Protein AF-A0A662U657-F1 (af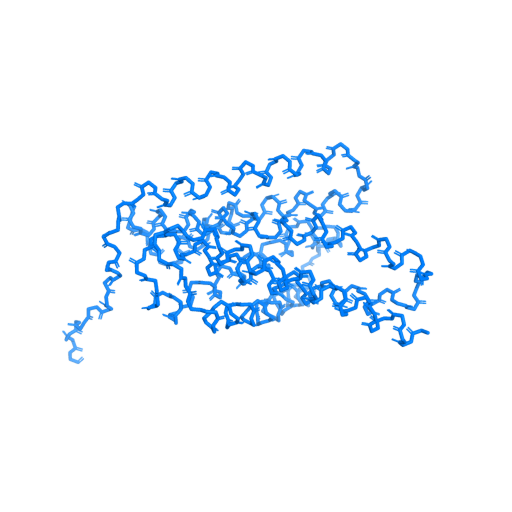db_monomer)

Radius of gyration: 18.2 Å; Cα contacts (8 Å, |Δi|>4): 295; chains: 1; bounding box: 59×40×48 Å

Foldseek 3Di:
DVVLLVVLLVVLVVLLVVVLVVLQVVPDPDRDDSVLLVVLLQLLVVLLVQLVVQLVVCVVVPPVDDPLCSLQPSSLLSSLLSLLCSLPPPVQLVVDQALVSSLSSSLSSLSSNLSVVLSVVLVVCVVPDDSVVSVVSSVCSSVQVSLLSSLLNLLLSLQLCCCVPVVVDDNVVSSNVSSVSRSNLSSLVSVCVVVVDPVSSVVSVVSSVVSNVVSNVSRVVDDSPPPPPPPDPPDDD

Nearest PDB structures (foldseek):
  7tut-assembly1_6  TM=5.711E-01  e=3.377E-01  Canis lupus
  6w6l-assembly1_4  TM=5.947E-01  e=1.290E+00  Homo sapiens
  5cwf-assembly3_C  TM=2.463E-01  e=7.700E+00  synthetic construct

Secondary structure (DSSP, 8-state):
-HHHHHHHHHHHHHHHHHHHHHHHHH--SS---HHHHHHHHHHHHHHHHHHHHHHHHHHHTT----HHHIIIIIHHHHHHHHHHHHHTSHHHHHH-SSHHHHHHHHHHHHHHHHHHHHHHHHHHHTTTS-HHHHHHHHHHIIIIIHHHHHHHHHHHHHHHHHHHHTS---HHHHHHHHHHHHHHHHHHHHHHHHHT-HHHHHHHHHHHHHHHHHHHHHHHHS-S-------------

Sequence (237 aa):
MIVHVLSLIVITFVYAMLVLLVIRFSDVEKMEAFKTLLLAFVFGFAAAIVAASIESLIAFLGVAVTSIFMVIIVAPIAEEYAKLYMSTSRYFIEEMDEPEDALIYAACVALGFAFIENVLYIVTFSLELSYVQLVDLTIQRMFLCIPIHIAATSIGITVYIYLREIYDYNHIEALVLAVASAAPLHAAYNLMAITGSLTMASIIVILSIVAITFAWLMLRSMKPTYKLPLPHHKNLY

Mean predicted aligned error: 5.0 Å

Structure (mmCIF, N/CA/C/O backbone):
data_AF-A0A662U657-F1
#
_entry.id   AF-A0A662U657-F1
#
loop_
_atom_site.group_PDB
_atom_site.id
_atom_site.type_symbol
_atom_site.label_atom_id
_atom_site.label_alt_id
_atom_site.label_comp_id
_atom_site.label_asym_id
_atom_site.label_entity_id
_atom_site.label_seq_id
_atom_site.pdbx_PDB_ins_code
_atom_site.Cartn_x
_atom_site.Cartn_y
_atom_site.Cartn_z
_atom_site.occupancy
_atom_site.B_iso_or_equiv
_atom_site.auth_seq_id
_atom_site.auth_comp_id
_atom_site.auth_asym_id
_atom_site.auth_atom_id
_atom_site.pdbx_PDB_model_num
ATOM 1 N N . MET A 1 1 ? 7.015 -17.610 -24.307 1.00 79.12 1 MET A N 1
ATOM 2 C CA . MET A 1 1 ? 6.629 -16.240 -23.897 1.00 79.12 1 MET A CA 1
ATOM 3 C C . MET A 1 1 ? 5.325 -16.227 -23.102 1.00 79.12 1 MET A C 1
ATOM 5 O O . MET A 1 1 ? 5.397 -15.987 -21.909 1.00 79.12 1 MET A O 1
ATOM 9 N N . ILE A 1 2 ? 4.170 -16.585 -23.684 1.00 87.12 2 ILE A N 1
ATOM 10 C CA . ILE A 1 2 ? 2.868 -16.594 -22.971 1.00 87.12 2 ILE A CA 1
ATOM 11 C C . ILE A 1 2 ? 2.891 -17.467 -21.704 1.00 87.12 2 ILE A C 1
ATOM 13 O O . ILE A 1 2 ? 2.469 -17.023 -20.644 1.00 87.12 2 ILE A O 1
ATOM 17 N N . VAL A 1 3 ? 3.452 -18.679 -21.789 1.00 89.94 3 VAL A N 1
ATOM 18 C CA . VAL A 1 3 ? 3.574 -19.595 -20.636 1.00 89.94 3 VAL A CA 1
ATOM 19 C C . VAL A 1 3 ? 4.401 -18.982 -19.497 1.00 89.94 3 VAL A C 1
ATOM 21 O O . VAL A 1 3 ? 4.050 -19.133 -18.332 1.00 89.94 3 VAL A O 1
ATOM 24 N N . HIS A 1 4 ? 5.464 -18.245 -19.829 1.00 89.69 4 HIS A N 1
ATOM 25 C CA . HIS A 1 4 ? 6.320 -17.580 -18.846 1.00 89.69 4 HIS A CA 1
ATOM 26 C C . HIS A 1 4 ? 5.583 -16.443 -18.135 1.00 89.69 4 HIS A C 1
ATOM 28 O O . HIS A 1 4 ? 5.552 -16.414 -16.909 1.00 89.69 4 HIS A O 1
ATOM 34 N N . VAL A 1 5 ? 4.920 -15.565 -18.890 1.00 95.44 5 VAL A N 1
ATOM 35 C CA . VAL A 1 5 ? 4.100 -14.479 -18.328 1.00 95.44 5 VAL A CA 1
ATOM 36 C C . VAL A 1 5 ? 3.009 -15.041 -17.418 1.00 95.44 5 VAL A C 1
ATOM 38 O O . VAL A 1 5 ? 2.867 -14.600 -16.281 1.00 95.44 5 VAL A O 1
ATOM 41 N N . LEU A 1 6 ? 2.295 -16.076 -17.872 1.00 96.56 6 LEU A N 1
ATOM 42 C CA . LEU A 1 6 ? 1.256 -16.720 -17.073 1.00 96.56 6 LEU A CA 1
ATOM 43 C C . LEU A 1 6 ? 1.816 -17.294 -15.766 1.00 96.56 6 LEU A C 1
ATOM 45 O O . LEU A 1 6 ? 1.208 -17.112 -14.717 1.00 96.56 6 LEU A O 1
ATOM 49 N N . SER A 1 7 ? 2.988 -17.936 -15.802 1.00 96.94 7 SER A N 1
ATOM 50 C CA . SER A 1 7 ? 3.616 -18.476 -14.590 1.00 96.94 7 SER A CA 1
ATOM 51 C C . SER A 1 7 ? 3.966 -17.389 -13.563 1.00 96.94 7 SER A C 1
ATOM 53 O O . SER A 1 7 ? 3.764 -17.598 -12.368 1.00 96.94 7 SER A O 1
ATOM 55 N N . LEU A 1 8 ? 4.399 -16.207 -14.021 1.00 98.12 8 LEU A N 1
ATOM 56 C CA . LEU A 1 8 ? 4.717 -15.061 -13.162 1.00 98.12 8 LEU A CA 1
ATOM 57 C C . LEU A 1 8 ? 3.461 -14.407 -12.563 1.00 98.12 8 LEU A C 1
ATOM 59 O O . LEU A 1 8 ? 3.451 -13.998 -11.402 1.00 98.12 8 LEU A O 1
ATOM 63 N N . ILE A 1 9 ? 2.364 -14.366 -13.319 1.00 98.00 9 ILE A N 1
ATOM 64 C CA . ILE A 1 9 ? 1.068 -13.907 -12.800 1.00 98.00 9 ILE A CA 1
ATOM 65 C C . ILE A 1 9 ? 0.545 -14.886 -11.742 1.00 98.00 9 ILE A C 1
ATOM 67 O O . ILE A 1 9 ? 0.114 -14.464 -10.670 1.00 98.00 9 ILE A 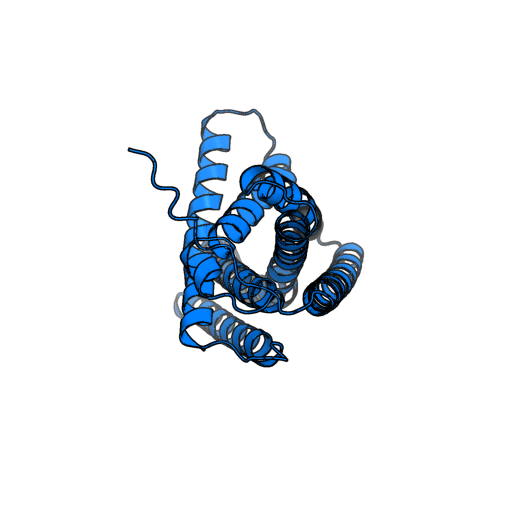O 1
ATOM 71 N N . VAL A 1 10 ? 0.628 -16.195 -12.006 1.00 98.25 10 VAL A N 1
ATOM 72 C CA . VAL A 1 10 ? 0.174 -17.233 -11.068 1.00 98.25 10 VAL A CA 1
ATOM 73 C C . VAL A 1 10 ? 0.973 -17.194 -9.767 1.00 98.25 10 VAL A C 1
ATOM 75 O O . VAL A 1 10 ? 0.369 -17.215 -8.698 1.00 98.25 10 VAL A O 1
ATOM 78 N N . ILE A 1 11 ? 2.307 -17.088 -9.819 1.00 98.00 11 ILE A N 1
ATOM 79 C CA . ILE A 1 11 ? 3.116 -17.010 -8.590 1.00 98.00 11 ILE A CA 1
ATOM 80 C C . ILE A 1 11 ? 2.839 -15.719 -7.805 1.00 98.00 11 ILE A C 1
ATOM 82 O O . ILE A 1 11 ? 2.750 -15.768 -6.579 1.00 98.00 11 ILE A O 1
ATOM 86 N N . THR A 1 12 ? 2.604 -14.595 -8.493 1.00 98.00 12 THR A N 1
ATOM 87 C CA . THR A 1 12 ? 2.195 -13.338 -7.846 1.00 98.00 12 THR A CA 1
ATOM 88 C C . THR A 1 12 ? 0.836 -13.495 -7.161 1.00 98.00 12 THR A C 1
ATOM 90 O O . THR A 1 12 ? 0.659 -13.038 -6.035 1.00 98.00 12 THR A O 1
ATOM 93 N N . PHE A 1 13 ? -0.119 -14.180 -7.798 1.00 98.44 13 PHE A N 1
ATOM 94 C CA . PHE A 1 13 ? -1.441 -14.430 -7.220 1.00 98.44 13 PHE A CA 1
ATOM 95 C C . PHE A 1 13 ? -1.359 -15.330 -5.986 1.00 98.44 13 PHE A C 1
ATOM 97 O O . PHE A 1 13 ? -1.949 -15.015 -4.957 1.00 98.44 13 PHE A O 1
ATOM 104 N N . VAL A 1 14 ? -0.584 -16.416 -6.060 1.00 98.56 14 VAL A N 1
ATOM 105 C CA . VAL A 1 14 ? -0.345 -17.303 -4.912 1.00 98.56 14 VAL A CA 1
ATOM 106 C C . VAL A 1 14 ? 0.270 -16.519 -3.756 1.00 98.56 14 VAL A C 1
ATOM 108 O O . VAL A 1 14 ? -0.219 -16.616 -2.635 1.00 98.56 14 VAL A O 1
ATOM 111 N N . TYR A 1 15 ? 1.289 -15.700 -4.025 1.00 98.44 15 TYR A N 1
ATOM 112 C CA . TYR A 1 15 ? 1.886 -14.836 -3.011 1.00 98.44 15 TYR A CA 1
ATOM 113 C C . TYR A 1 15 ? 0.870 -13.865 -2.407 1.00 98.44 15 TYR A C 1
ATOM 115 O O . TYR A 1 15 ? 0.769 -13.780 -1.187 1.00 98.44 15 TYR A O 1
ATOM 123 N N . ALA A 1 16 ? 0.065 -13.192 -3.232 1.00 98.50 16 ALA A N 1
ATOM 124 C CA . ALA A 1 16 ? -0.957 -12.280 -2.739 1.00 98.50 16 ALA A CA 1
ATOM 125 C C . ALA A 1 16 ? -1.978 -12.999 -1.844 1.00 98.50 16 ALA A C 1
ATOM 127 O O . ALA A 1 16 ? -2.315 -12.501 -0.777 1.00 98.50 16 ALA A O 1
ATOM 128 N N . MET A 1 17 ? -2.418 -14.206 -2.206 1.00 98.50 17 MET A N 1
ATOM 129 C CA . MET A 1 17 ? -3.322 -14.990 -1.357 1.00 98.50 17 MET A CA 1
ATOM 130 C C . MET A 1 17 ? -2.666 -15.426 -0.044 1.00 98.50 17 MET A C 1
ATOM 132 O O . MET A 1 17 ? -3.325 -15.414 0.992 1.00 98.50 17 MET A O 1
ATOM 136 N N . LEU A 1 18 ? -1.370 -15.754 -0.049 1.00 98.44 18 LEU A N 1
ATOM 137 C CA . LEU A 1 18 ? -0.629 -16.028 1.185 1.00 98.44 18 LEU A CA 1
ATOM 138 C C . LEU A 1 18 ? -0.563 -14.789 2.086 1.00 98.44 18 LEU A C 1
ATOM 140 O O . LEU A 1 18 ? -0.827 -14.903 3.279 1.00 98.44 18 LEU A O 1
ATOM 144 N N . VAL A 1 19 ? -0.276 -13.609 1.529 1.00 98.38 19 VAL A N 1
ATOM 145 C CA . VAL A 1 19 ? -0.265 -12.349 2.291 1.00 98.38 19 VAL A CA 1
ATOM 146 C C . VAL A 1 19 ? -1.660 -12.010 2.819 1.00 98.38 19 VAL A C 1
ATOM 148 O O . VAL A 1 19 ? -1.784 -11.626 3.976 1.00 98.38 19 VAL A O 1
ATOM 151 N N . LEU A 1 20 ? -2.719 -12.220 2.032 1.00 98.50 20 LEU A N 1
ATOM 152 C CA . LEU A 1 20 ? -4.103 -12.024 2.479 1.00 98.50 20 LEU A CA 1
ATOM 153 C C . LEU A 1 20 ? -4.436 -12.926 3.672 1.00 98.50 20 LEU A C 1
ATOM 155 O O . LEU A 1 20 ? -5.057 -12.475 4.630 1.00 98.50 20 LEU A O 1
ATOM 159 N N . LEU A 1 21 ? -3.998 -14.188 3.643 1.00 97.75 21 LEU A N 1
ATOM 160 C CA . LEU A 1 21 ? -4.154 -15.092 4.781 1.00 97.75 21 LEU A CA 1
ATOM 161 C C . LEU A 1 21 ? -3.356 -14.613 5.997 1.00 97.75 21 LEU A C 1
ATOM 163 O O . LEU A 1 21 ? -3.889 -14.647 7.099 1.00 97.75 21 LEU A O 1
ATOM 167 N N . VAL A 1 22 ? -2.122 -14.136 5.813 1.00 96.75 22 VAL A N 1
ATOM 168 C CA . VAL A 1 22 ? -1.328 -13.549 6.906 1.00 96.75 22 VAL A CA 1
ATOM 169 C C . VAL A 1 22 ? -2.050 -12.352 7.522 1.00 96.75 22 VAL A C 1
ATOM 171 O O . VAL A 1 22 ? -2.180 -12.315 8.741 1.00 96.75 22 VAL A O 1
ATOM 174 N N . ILE A 1 23 ? -2.576 -11.429 6.710 1.00 96.62 23 ILE A N 1
ATOM 175 C CA . ILE A 1 23 ? -3.387 -10.295 7.184 1.00 96.62 23 ILE A CA 1
ATOM 176 C C . ILE A 1 23 ? -4.576 -10.817 7.996 1.00 96.62 23 ILE A C 1
ATOM 178 O O . ILE A 1 23 ? -4.752 -10.426 9.143 1.00 96.62 23 ILE A O 1
ATOM 182 N N . ARG A 1 24 ? -5.327 -11.784 7.455 1.00 95.62 24 ARG A N 1
ATOM 183 C CA . ARG A 1 24 ? -6.483 -12.383 8.136 1.00 95.62 24 ARG A CA 1
ATOM 184 C C . ARG A 1 24 ? -6.142 -13.011 9.489 1.00 95.62 24 ARG A C 1
ATOM 186 O O . ARG A 1 24 ? -6.956 -12.968 10.396 1.00 95.62 24 ARG A O 1
ATOM 193 N N . PHE A 1 25 ? -4.992 -13.671 9.608 1.00 94.38 25 PHE A N 1
ATOM 194 C CA . PHE A 1 25 ? -4.549 -14.286 10.865 1.00 94.38 25 PHE A CA 1
ATOM 195 C C . PHE A 1 25 ? -3.836 -13.302 11.803 1.00 94.38 25 PHE A C 1
ATOM 197 O O . PHE A 1 25 ? -3.487 -13.691 12.915 1.00 94.38 25 PHE A O 1
ATOM 204 N N . SER A 1 26 ? -3.588 -12.068 11.354 1.00 89.62 26 SER A N 1
ATOM 205 C CA . SER A 1 26 ? -3.023 -10.999 12.185 1.00 89.62 26 SER A CA 1
ATOM 206 C C . SER A 1 26 ? -4.091 -10.265 12.990 1.00 89.62 26 SER A C 1
ATOM 208 O O . SER A 1 26 ? -3.746 -9.655 13.992 1.00 89.62 26 SER A O 1
ATOM 210 N N . ASP A 1 27 ? -5.347 -10.361 12.561 1.00 87.25 27 ASP A N 1
ATOM 211 C CA . ASP A 1 27 ? -6.535 -9.907 13.277 1.00 87.25 27 ASP A CA 1
ATOM 212 C C . ASP A 1 27 ? -6.704 -10.718 14.575 1.00 87.25 27 ASP A C 1
ATOM 214 O O . ASP A 1 27 ? -6.916 -11.940 14.548 1.00 87.25 27 ASP A O 1
ATOM 218 N N . VAL A 1 28 ? -6.488 -10.050 15.713 1.00 83.25 28 VAL A N 1
ATOM 219 C CA . VAL A 1 28 ? -6.365 -10.710 17.021 1.00 83.25 28 VAL A CA 1
ATOM 220 C C . VAL A 1 28 ? -7.693 -10.841 17.751 1.00 83.25 28 VAL A C 1
ATOM 222 O O . VAL A 1 28 ? -7.897 -11.839 18.448 1.00 83.25 28 VAL A O 1
ATOM 225 N N . GLU A 1 29 ? -8.562 -9.843 17.651 1.00 82.12 29 GLU A N 1
ATOM 226 C CA . GLU A 1 29 ? -9.776 -9.784 18.460 1.00 82.12 29 GLU A CA 1
ATOM 227 C C . GLU A 1 29 ? -10.914 -10.551 17.769 1.00 82.12 29 GLU A C 1
ATOM 229 O O . GLU A 1 29 ? -11.477 -11.479 18.371 1.00 82.12 29 GLU A O 1
ATOM 234 N N . LYS A 1 30 ? -11.210 -10.252 16.491 1.00 85.50 30 LYS A N 1
ATOM 235 C CA . LYS A 1 30 ? -12.250 -10.952 15.727 1.00 85.50 30 LYS A CA 1
ATOM 236 C C . LYS A 1 30 ? -11.918 -11.079 14.240 1.00 85.50 30 LYS A C 1
ATOM 238 O O . LYS A 1 30 ? -12.429 -10.348 13.408 1.00 85.50 30 LYS A O 1
ATOM 243 N N . MET A 1 31 ? -11.280 -12.206 13.914 1.00 90.06 31 MET A N 1
ATOM 244 C CA . MET A 1 31 ? -10.996 -12.623 12.538 1.00 90.06 31 MET A CA 1
ATOM 245 C C . MET A 1 31 ? -12.117 -12.341 11.529 1.00 90.06 31 MET A C 1
ATOM 247 O O . MET A 1 31 ? -13.131 -13.053 11.474 1.00 90.06 31 MET A O 1
ATOM 251 N N . GLU A 1 32 ? -11.825 -11.428 10.614 1.00 92.50 32 GLU A N 1
ATOM 252 C CA . GLU A 1 32 ? -12.752 -11.048 9.568 1.00 92.50 32 GLU A CA 1
ATOM 253 C C . GLU A 1 32 ? -13.086 -12.164 8.562 1.00 92.50 32 GLU A C 1
ATOM 255 O O . GLU A 1 32 ? -12.339 -13.136 8.306 1.00 92.50 32 GLU A O 1
ATOM 260 N N . ALA A 1 33 ? -14.281 -12.048 7.976 1.00 94.06 33 ALA A N 1
ATOM 261 C CA . ALA A 1 33 ? -14.780 -13.035 7.033 1.00 94.06 33 ALA A CA 1
ATOM 262 C C . ALA A 1 33 ? -13.926 -13.027 5.756 1.00 94.06 33 ALA A C 1
ATOM 264 O O . ALA A 1 33 ? -13.727 -11.999 5.112 1.00 94.06 33 ALA A O 1
ATOM 265 N N . PHE A 1 34 ? -13.478 -14.207 5.309 1.00 95.44 34 PHE A N 1
ATOM 266 C CA . PHE A 1 34 ? -12.603 -14.318 4.131 1.00 95.44 34 PHE A CA 1
ATOM 267 C C . PHE A 1 34 ? -13.192 -13.655 2.871 1.00 95.44 34 PHE A C 1
ATOM 269 O O . PHE A 1 34 ? -12.460 -13.104 2.053 1.00 95.44 34 PHE A O 1
ATOM 276 N N . LYS A 1 35 ? -14.524 -13.679 2.720 1.00 96.25 35 LYS A N 1
ATOM 277 C CA . LYS A 1 35 ? -15.217 -13.021 1.603 1.00 96.25 35 LYS A CA 1
ATOM 278 C C . LYS A 1 35 ? -15.082 -11.496 1.649 1.00 96.25 35 LYS A C 1
ATOM 280 O O . LYS A 1 35 ? -14.892 -10.901 0.593 1.00 96.25 35 LYS A O 1
ATOM 285 N N . THR A 1 36 ? -15.144 -10.889 2.832 1.00 96.19 36 THR A N 1
ATOM 286 C CA . THR A 1 36 ? -14.980 -9.440 3.028 1.00 96.1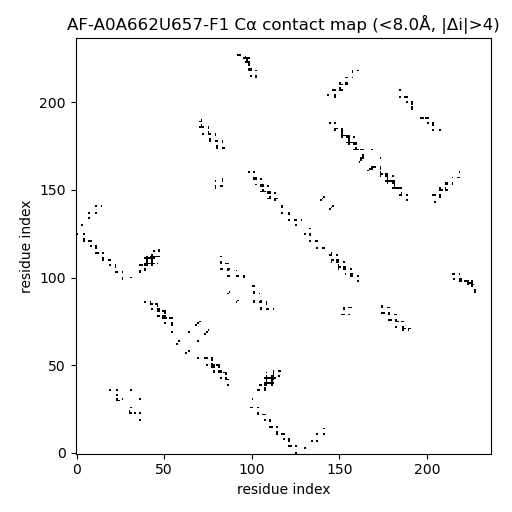9 36 THR A CA 1
ATOM 287 C C . THR A 1 36 ? -13.557 -9.014 2.680 1.00 96.19 36 THR A C 1
ATOM 289 O O . THR A 1 36 ? -13.364 -8.060 1.931 1.00 96.19 36 THR A O 1
ATOM 292 N N . LEU A 1 37 ? -12.557 -9.800 3.094 1.00 97.81 37 LEU A N 1
ATOM 293 C CA . LEU A 1 37 ? -11.155 -9.555 2.735 1.00 97.81 37 LEU A CA 1
ATOM 294 C C . LEU A 1 37 ? -10.893 -9.709 1.235 1.00 97.81 37 LEU A C 1
ATOM 296 O O . LEU A 1 37 ? -10.168 -8.911 0.641 1.00 97.81 37 LEU A O 1
ATOM 300 N N . LEU A 1 38 ? -11.510 -10.707 0.594 1.00 98.25 38 LEU A N 1
ATOM 301 C CA . LEU A 1 38 ? -11.430 -10.867 -0.857 1.00 98.25 38 LEU A CA 1
ATOM 302 C C . LEU A 1 38 ? -12.101 -9.695 -1.588 1.00 98.25 38 LEU A C 1
ATOM 304 O O . LEU A 1 38 ? -11.598 -9.244 -2.613 1.00 98.25 38 LEU A O 1
ATOM 308 N N . LEU A 1 39 ? -13.212 -9.178 -1.060 1.00 98.31 39 LEU A N 1
ATOM 309 C CA . LEU A 1 39 ? -13.862 -7.993 -1.610 1.00 98.31 39 LEU A CA 1
ATOM 310 C C . LEU A 1 39 ? -12.967 -6.754 -1.471 1.00 98.31 39 LEU A C 1
ATOM 312 O O . LEU A 1 39 ? -12.793 -6.038 -2.453 1.00 98.31 39 LEU A O 1
ATOM 316 N N . ALA A 1 40 ? -12.333 -6.545 -0.313 1.00 98.56 40 ALA A N 1
ATOM 317 C CA . ALA A 1 40 ? -11.339 -5.487 -0.113 1.00 98.56 40 ALA A CA 1
ATOM 318 C C . ALA A 1 40 ? -10.168 -5.612 -1.101 1.00 98.56 40 ALA A C 1
ATOM 320 O O . ALA A 1 40 ? -9.801 -4.644 -1.762 1.00 98.56 40 ALA A O 1
ATOM 321 N N . PHE A 1 41 ? -9.650 -6.825 -1.302 1.00 98.81 41 PHE A N 1
ATOM 322 C CA . PHE A 1 41 ? -8.642 -7.100 -2.325 1.00 98.81 41 PHE A CA 1
ATOM 323 C C . PHE A 1 41 ? -9.110 -6.703 -3.737 1.00 98.81 41 PHE A C 1
ATOM 325 O O . PHE A 1 41 ? -8.385 -6.028 -4.464 1.00 98.81 41 PHE A O 1
ATOM 332 N N . VAL A 1 42 ? -10.345 -7.029 -4.123 1.00 98.62 42 VAL A N 1
ATOM 333 C CA . VAL A 1 42 ? -10.901 -6.623 -5.428 1.00 98.62 42 VAL A CA 1
ATOM 334 C C . VAL A 1 42 ? -11.107 -5.104 -5.522 1.00 98.62 42 VAL A C 1
ATOM 336 O O . VAL A 1 42 ? -10.877 -4.522 -6.582 1.00 98.62 42 VAL A O 1
ATOM 339 N N . PHE A 1 43 ? -11.467 -4.430 -4.428 1.00 98.69 43 PHE A N 1
ATOM 340 C CA . PHE A 1 43 ? -11.527 -2.963 -4.372 1.00 98.69 43 PHE A CA 1
ATOM 341 C C . PHE A 1 43 ? -10.158 -2.315 -4.625 1.00 98.69 43 PHE A C 1
ATOM 343 O O . PHE A 1 43 ? -10.097 -1.222 -5.186 1.00 98.69 43 PHE A O 1
ATOM 350 N N . GLY A 1 44 ? -9.058 -3.012 -4.327 1.00 98.75 44 GLY A N 1
ATOM 351 C CA . GLY A 1 44 ? -7.714 -2.613 -4.747 1.00 98.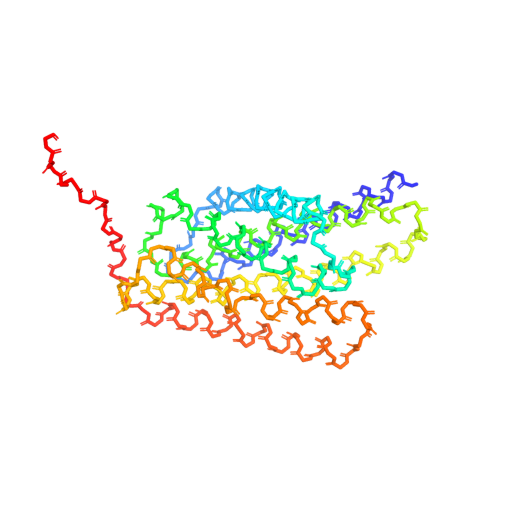75 44 GLY A CA 1
ATOM 352 C C . GLY A 1 44 ? -7.565 -2.453 -6.265 1.00 98.75 44 GLY A C 1
ATOM 353 O O . GLY A 1 44 ? -6.856 -1.564 -6.728 1.00 98.75 44 GLY A O 1
ATOM 354 N N . PHE A 1 45 ? -8.287 -3.245 -7.064 1.00 98.62 45 PHE A N 1
ATOM 355 C CA . PHE A 1 45 ? -8.237 -3.132 -8.526 1.00 98.62 45 PHE A CA 1
ATOM 356 C C . PHE A 1 45 ? -9.000 -1.890 -8.989 1.00 98.62 45 PHE A C 1
ATOM 358 O O . PHE A 1 45 ? -8.560 -1.185 -9.895 1.00 98.62 45 PHE A O 1
ATOM 365 N N . ALA A 1 46 ? -10.124 -1.589 -8.334 1.00 98.38 46 ALA A N 1
ATOM 366 C CA . ALA A 1 46 ? -10.849 -0.346 -8.561 1.00 98.38 46 ALA A CA 1
ATOM 367 C C . ALA A 1 46 ? -9.996 0.872 -8.165 1.00 98.38 46 ALA A C 1
ATOM 369 O O . ALA A 1 46 ? -9.973 1.856 -8.903 1.00 98.38 46 ALA A O 1
ATOM 370 N N . ALA A 1 47 ? -9.241 0.793 -7.062 1.00 98.75 47 ALA A N 1
ATOM 371 C CA . ALA A 1 47 ? -8.286 1.830 -6.676 1.00 98.75 47 ALA A CA 1
ATOM 372 C C . ALA A 1 47 ? -7.211 2.052 -7.756 1.00 98.75 47 ALA A C 1
ATOM 374 O O . ALA A 1 47 ? -6.931 3.199 -8.092 1.00 98.75 47 ALA A O 1
ATOM 375 N N . ALA A 1 48 ? -6.677 0.988 -8.368 1.00 98.56 48 ALA A N 1
ATOM 376 C CA . ALA A 1 48 ? -5.723 1.106 -9.477 1.00 98.56 48 ALA A CA 1
ATOM 377 C C . ALA A 1 48 ? -6.309 1.851 -10.687 1.00 98.56 48 ALA A C 1
ATOM 379 O O . ALA A 1 48 ? -5.654 2.718 -11.261 1.00 98.56 48 ALA A O 1
ATOM 380 N N . ILE A 1 49 ? -7.570 1.582 -11.039 1.00 98.38 49 ILE A N 1
ATOM 381 C CA . ILE A 1 49 ? -8.261 2.296 -12.125 1.00 98.38 49 ILE A CA 1
ATOM 382 C C . ILE A 1 49 ? -8.438 3.782 -11.783 1.00 98.38 49 ILE A C 1
ATOM 384 O O . ILE A 1 49 ? -8.222 4.644 -12.639 1.00 98.38 49 ILE A O 1
ATOM 388 N N . VAL A 1 50 ? -8.828 4.096 -10.544 1.00 98.38 50 VAL A N 1
ATOM 389 C CA . VAL A 1 50 ? -8.997 5.483 -10.084 1.00 98.38 50 VAL A CA 1
ATOM 390 C C . VAL A 1 50 ? -7.664 6.232 -10.117 1.00 98.38 50 VAL A C 1
ATOM 392 O O . VAL A 1 50 ? -7.612 7.325 -10.679 1.00 98.38 50 VAL A O 1
ATOM 395 N N . ALA A 1 51 ? -6.592 5.640 -9.587 1.00 98.31 51 ALA A N 1
ATOM 396 C CA . ALA A 1 51 ? -5.258 6.238 -9.594 1.00 98.31 51 ALA A CA 1
ATOM 397 C C . ALA A 1 51 ? -4.772 6.522 -11.023 1.00 98.31 51 ALA A C 1
ATOM 399 O O . ALA A 1 51 ? -4.504 7.675 -11.363 1.00 98.31 51 ALA A O 1
ATOM 400 N N . ALA A 1 52 ? -4.835 5.518 -11.905 1.00 96.69 52 ALA A N 1
ATOM 401 C CA . ALA A 1 52 ? -4.455 5.666 -13.308 1.00 96.69 52 ALA A CA 1
ATOM 402 C C . ALA A 1 52 ? -5.274 6.750 -14.035 1.00 96.69 52 ALA A C 1
ATOM 404 O O . ALA A 1 52 ? -4.755 7.455 -14.905 1.00 96.69 52 ALA A O 1
ATOM 405 N N . SER A 1 53 ? -6.552 6.916 -13.677 1.00 97.12 53 SER A N 1
ATOM 406 C CA . SER A 1 53 ? -7.413 7.968 -14.235 1.00 97.12 53 SER A CA 1
ATOM 407 C C . SER A 1 53 ? -6.980 9.364 -13.778 1.00 97.12 53 SER A C 1
ATOM 409 O O . SER A 1 53 ? -6.949 10.289 -14.590 1.00 97.12 53 SER A O 1
ATOM 411 N N . ILE A 1 54 ? -6.619 9.519 -12.499 1.00 95.81 54 ILE A N 1
ATOM 412 C CA . ILE A 1 54 ? -6.097 10.776 -11.941 1.00 95.81 54 ILE A CA 1
ATOM 413 C C . ILE A 1 54 ? -4.772 11.139 -12.619 1.00 95.81 54 ILE A C 1
ATOM 415 O O . ILE A 1 54 ? -4.612 12.262 -13.097 1.00 95.81 54 ILE A O 1
ATOM 419 N N . GLU A 1 55 ? -3.847 10.186 -12.716 1.00 94.56 55 GLU A N 1
ATOM 420 C CA . GLU A 1 55 ? -2.545 10.386 -13.356 1.00 94.56 55 GLU A CA 1
ATOM 421 C C . GLU A 1 55 ? -2.688 10.763 -14.835 1.00 94.56 55 GLU A C 1
ATOM 423 O O . GLU A 1 55 ? -2.074 11.729 -15.295 1.00 94.56 55 GLU A O 1
ATOM 428 N N . SER A 1 56 ? -3.558 10.058 -15.566 1.00 92.81 56 SER A N 1
ATOM 429 C CA . SER A 1 56 ? -3.839 10.335 -16.980 1.00 92.81 56 SER A CA 1
ATOM 430 C C . SER A 1 56 ? -4.451 11.719 -17.185 1.00 92.81 56 SER A C 1
ATOM 432 O O . SER A 1 56 ? -4.088 12.417 -18.131 1.00 92.81 56 SER A O 1
ATOM 434 N N . LEU A 1 57 ? -5.357 12.146 -16.299 1.00 93.50 57 LEU A N 1
ATOM 435 C CA . LEU A 1 57 ? -5.954 13.479 -16.355 1.00 93.50 57 LEU A CA 1
ATOM 436 C C . LEU A 1 57 ? -4.905 14.571 -16.115 1.00 93.50 57 LEU A C 1
ATOM 438 O O . LEU A 1 57 ? -4.861 15.546 -16.861 1.00 93.50 57 LEU A O 1
ATOM 442 N N . ILE A 1 58 ? -4.041 14.407 -15.110 1.00 91.12 58 ILE A N 1
ATOM 443 C CA . ILE A 1 58 ? -2.971 15.372 -14.813 1.00 91.12 58 ILE A CA 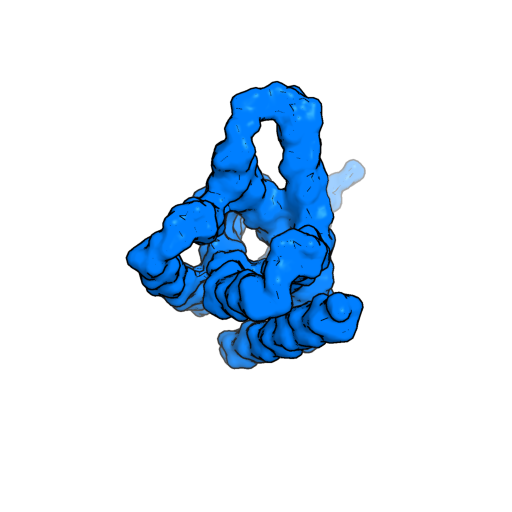1
ATOM 444 C C . ILE A 1 58 ? -1.999 15.480 -15.992 1.00 91.12 58 ILE A C 1
ATOM 446 O O . ILE A 1 58 ? -1.649 16.592 -16.394 1.00 91.12 58 ILE A O 1
ATOM 450 N N . ALA A 1 59 ? -1.618 14.345 -16.585 1.00 88.06 59 ALA A N 1
ATOM 451 C CA . ALA A 1 59 ? -0.782 14.315 -17.780 1.00 88.06 59 ALA A CA 1
ATOM 452 C C . ALA A 1 59 ? -1.467 14.996 -18.981 1.00 88.06 59 ALA A C 1
ATOM 454 O O . ALA A 1 59 ? -0.840 15.783 -19.691 1.00 88.06 59 ALA A O 1
ATOM 455 N N . PHE A 1 60 ? -2.764 14.743 -19.189 1.00 88.06 60 PHE A N 1
ATOM 456 C CA . PHE A 1 60 ? -3.548 15.334 -20.277 1.00 88.06 60 PHE A CA 1
ATOM 457 C C . PHE A 1 60 ? -3.696 16.855 -20.155 1.00 88.06 60 PHE A C 1
ATOM 459 O O . PHE A 1 60 ? -3.620 17.561 -21.159 1.00 88.06 60 PHE A O 1
ATOM 466 N N . LEU A 1 61 ? -3.868 17.376 -18.936 1.00 87.69 61 LEU A N 1
ATOM 467 C CA . LEU A 1 61 ? -3.998 18.814 -18.678 1.00 87.69 61 LEU A CA 1
ATOM 468 C C . LEU A 1 61 ? -2.712 19.606 -18.968 1.00 87.69 61 LEU A C 1
ATOM 470 O O . LEU A 1 61 ? -2.694 20.825 -18.795 1.00 87.69 61 LEU A O 1
ATOM 474 N N . GLY A 1 62 ? -1.644 18.944 -19.425 1.00 69.69 62 GLY A N 1
ATOM 475 C CA . GLY A 1 62 ? -0.428 19.606 -19.882 1.00 69.69 62 GLY A CA 1
ATOM 476 C C . GLY A 1 62 ? 0.299 20.335 -18.760 1.00 69.69 62 GLY A C 1
ATOM 477 O O . GLY A 1 62 ? 1.079 21.250 -19.029 1.00 69.69 62 GLY A O 1
ATOM 478 N N . VAL A 1 63 ? 0.056 19.942 -17.502 1.00 68.50 63 VAL A N 1
ATOM 479 C CA . VAL A 1 63 ? 0.919 20.343 -16.395 1.00 68.50 63 VAL A CA 1
ATOM 480 C C . VAL A 1 63 ? 2.317 19.891 -16.813 1.00 68.50 63 VAL A C 1
ATOM 482 O O . VAL A 1 63 ? 2.528 18.705 -17.054 1.00 68.50 63 VAL A O 1
ATOM 485 N N . ALA A 1 64 ? 3.243 20.833 -17.009 1.00 59.47 64 ALA A N 1
ATOM 486 C CA . ALA A 1 64 ? 4.603 20.565 -17.476 1.00 59.47 64 ALA A CA 1
ATOM 487 C C . ALA A 1 64 ? 5.424 19.899 -16.360 1.00 59.47 64 ALA A C 1
ATOM 489 O O . ALA A 1 64 ? 6.404 20.444 -15.856 1.00 59.47 64 ALA A O 1
ATOM 490 N N . VAL A 1 65 ? 4.968 18.733 -15.920 1.00 65.81 65 VAL A N 1
ATOM 491 C CA . VAL A 1 65 ? 5.612 17.903 -14.922 1.00 65.81 65 VAL A CA 1
ATOM 492 C C . VAL A 1 65 ? 6.548 16.948 -15.627 1.00 65.81 65 VAL A C 1
ATOM 494 O O . VAL A 1 65 ? 6.208 16.290 -16.608 1.00 65.81 65 VAL A O 1
ATOM 497 N N . THR A 1 66 ? 7.778 16.910 -15.135 1.00 80.31 66 THR A N 1
ATOM 498 C CA . THR A 1 66 ? 8.767 15.936 -15.576 1.00 80.31 66 THR A CA 1
ATOM 499 C C . THR A 1 66 ? 8.250 14.524 -15.292 1.00 80.31 66 THR A C 1
ATOM 501 O O . THR A 1 66 ? 7.502 14.309 -14.334 1.00 80.31 66 THR A O 1
ATOM 504 N N . SER A 1 67 ? 8.690 13.538 -16.079 1.00 83.19 67 SER A N 1
ATOM 505 C CA . SER A 1 67 ? 8.364 12.124 -15.832 1.00 83.19 67 SER A CA 1
ATOM 506 C C . SER A 1 67 ? 8.705 11.701 -14.399 1.00 83.19 67 SER A C 1
ATOM 508 O O . SER A 1 67 ? 7.969 10.938 -13.783 1.00 83.19 67 SER A O 1
ATOM 510 N N . ILE A 1 68 ? 9.770 12.267 -13.825 1.00 89.38 68 ILE A N 1
ATOM 511 C CA . ILE A 1 68 ? 10.174 11.985 -12.449 1.00 89.38 68 ILE A CA 1
ATOM 512 C C . ILE A 1 68 ? 9.250 12.620 -11.400 1.00 89.38 68 ILE A C 1
ATOM 514 O O . ILE A 1 68 ? 9.012 12.007 -10.365 1.00 89.38 68 ILE A O 1
ATOM 518 N N . PHE A 1 69 ? 8.681 13.804 -11.654 1.00 91.06 69 PHE A N 1
ATOM 519 C CA . PHE A 1 69 ? 7.693 14.393 -10.745 1.00 91.06 69 PHE A CA 1
ATOM 520 C C . PHE A 1 69 ? 6.394 13.582 -10.742 1.00 91.06 69 PHE A C 1
ATOM 522 O O . PHE A 1 69 ? 5.816 13.364 -9.679 1.00 91.06 69 PHE A O 1
ATOM 529 N N . MET A 1 70 ? 5.967 13.092 -11.911 1.00 92.31 70 MET A N 1
ATOM 530 C CA . MET A 1 70 ? 4.812 12.196 -12.000 1.00 92.31 70 MET A CA 1
ATOM 531 C C . MET A 1 70 ? 5.021 10.947 -11.141 1.00 92.31 70 MET A C 1
ATOM 533 O O . MET A 1 70 ? 4.190 10.652 -10.292 1.00 92.31 70 MET A O 1
ATOM 537 N N . VAL A 1 71 ? 6.169 10.282 -11.286 1.00 94.06 71 VAL A N 1
ATOM 538 C CA . VAL A 1 71 ? 6.466 9.031 -10.571 1.00 94.06 71 VAL A CA 1
ATOM 539 C C . VAL A 1 71 ? 6.703 9.234 -9.069 1.00 94.06 71 VAL A C 1
ATOM 541 O O . VAL A 1 71 ? 6.334 8.377 -8.275 1.00 94.06 71 VAL A O 1
ATOM 544 N N . ILE A 1 72 ? 7.329 10.335 -8.641 1.00 95.88 72 ILE A N 1
ATOM 545 C CA . ILE A 1 72 ? 7.700 10.528 -7.225 1.00 95.88 72 ILE A CA 1
ATOM 546 C C . ILE A 1 72 ? 6.606 11.237 -6.422 1.00 95.88 72 ILE A C 1
ATOM 548 O O . ILE A 1 72 ? 6.505 11.018 -5.220 1.00 95.88 72 ILE A O 1
ATOM 552 N N . ILE A 1 73 ? 5.804 12.099 -7.049 1.00 95.31 73 ILE A N 1
ATOM 553 C CA . ILE A 1 73 ? 4.837 12.941 -6.334 1.00 95.31 73 ILE A CA 1
ATOM 554 C C . ILE A 1 73 ? 3.409 12.585 -6.723 1.00 95.31 73 ILE A C 1
ATOM 556 O O . ILE A 1 73 ? 2.603 12.262 -5.855 1.00 95.31 73 ILE A O 1
ATOM 560 N N . VAL A 1 74 ? 3.084 12.644 -8.015 1.00 96.06 74 VAL A N 1
ATOM 561 C CA . VAL A 1 74 ? 1.691 12.516 -8.466 1.00 96.06 74 VAL A CA 1
ATOM 562 C C . VAL A 1 74 ? 1.164 11.102 -8.255 1.00 96.06 74 VAL A C 1
ATOM 564 O O . VAL A 1 74 ? 0.117 10.955 -7.631 1.00 96.06 74 VAL A O 1
ATOM 567 N N . ALA A 1 75 ? 1.898 10.091 -8.721 1.00 96.88 75 ALA A N 1
ATOM 568 C CA . ALA A 1 75 ? 1.509 8.691 -8.611 1.00 96.88 75 ALA A CA 1
ATOM 569 C C . ALA A 1 75 ? 1.327 8.273 -7.137 1.00 96.88 75 ALA A C 1
ATOM 571 O O . ALA A 1 75 ? 0.202 7.943 -6.770 1.00 96.88 75 ALA A O 1
ATOM 572 N N . PRO A 1 76 ? 2.298 8.459 -6.214 1.00 98.44 76 PRO A N 1
ATOM 573 C CA . PRO A 1 76 ? 2.093 8.115 -4.806 1.00 98.44 76 PRO A CA 1
ATOM 574 C C . PRO A 1 76 ? 0.875 8.786 -4.162 1.00 98.44 76 PRO A C 1
ATOM 576 O O . PRO A 1 76 ? 0.139 8.142 -3.422 1.00 98.44 76 PRO A O 1
ATOM 579 N N . ILE A 1 77 ? 0.619 10.065 -4.454 1.00 98.62 77 ILE A N 1
ATOM 580 C CA . ILE A 1 77 ? -0.557 10.766 -3.918 1.00 98.62 77 ILE A CA 1
ATOM 581 C C . ILE A 1 77 ? -1.851 10.183 -4.498 1.00 98.62 77 ILE A C 1
ATOM 583 O O . ILE A 1 77 ? -2.785 9.916 -3.743 1.00 98.62 77 ILE A O 1
ATOM 587 N N . ALA A 1 78 ? -1.918 9.990 -5.817 1.00 98.50 78 ALA A N 1
ATOM 588 C CA . ALA A 1 78 ? -3.098 9.468 -6.500 1.00 98.50 78 ALA A CA 1
ATOM 589 C C . ALA A 1 78 ? -3.426 8.035 -6.057 1.00 98.50 78 ALA A C 1
ATOM 591 O O . ALA A 1 78 ? -4.585 7.714 -5.787 1.00 98.50 78 ALA A O 1
ATOM 592 N N . GLU A 1 79 ? -2.405 7.194 -5.932 1.00 98.75 79 GLU A N 1
ATOM 593 C CA . GLU A 1 79 ? -2.526 5.795 -5.540 1.00 98.75 79 GLU A CA 1
ATOM 594 C C . GLU A 1 79 ? -2.922 5.634 -4.072 1.00 98.75 79 GLU A C 1
ATOM 596 O O . GLU A 1 79 ? -3.858 4.891 -3.767 1.00 98.75 79 GLU A O 1
ATOM 601 N N . GLU A 1 80 ? -2.270 6.350 -3.147 1.00 98.81 80 GLU A N 1
ATOM 602 C CA . GLU A 1 80 ? -2.657 6.301 -1.732 1.00 98.81 80 GLU A CA 1
ATOM 603 C C . GLU A 1 80 ? -4.048 6.902 -1.511 1.00 98.81 80 GLU A C 1
ATOM 605 O O . GLU A 1 80 ? -4.837 6.339 -0.750 1.00 98.81 80 GLU A O 1
ATOM 610 N N . TYR A 1 81 ? -4.399 7.980 -2.222 1.00 98.75 81 TYR A N 1
ATOM 611 C CA . TYR A 1 81 ? -5.762 8.513 -2.220 1.00 98.75 81 TYR A CA 1
ATOM 612 C C . TYR A 1 81 ? -6.774 7.459 -2.656 1.00 98.75 81 TYR A C 1
ATOM 614 O O . TYR A 1 81 ? -7.743 7.215 -1.9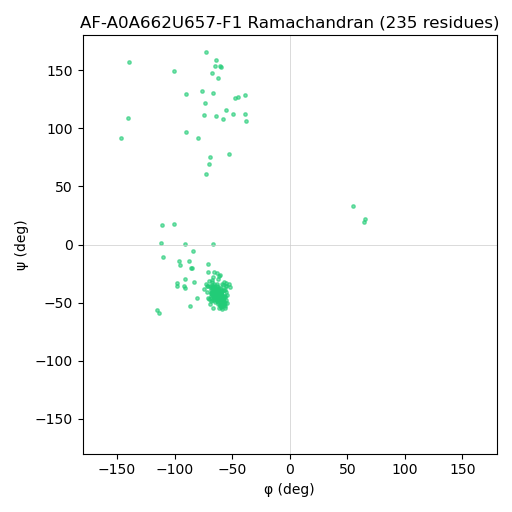39 1.00 98.75 81 TYR A O 1
ATOM 622 N N . ALA A 1 82 ? -6.550 6.810 -3.798 1.00 98.81 82 ALA A N 1
ATOM 623 C CA . ALA A 1 82 ? -7.481 5.828 -4.329 1.00 98.81 82 ALA A CA 1
ATOM 624 C C . ALA A 1 82 ? -7.651 4.631 -3.381 1.00 98.81 82 ALA A C 1
ATOM 626 O O . ALA A 1 82 ? -8.776 4.186 -3.149 1.00 98.81 82 ALA A O 1
ATOM 627 N N . LYS A 1 83 ? -6.559 4.138 -2.787 1.00 98.88 83 LYS A N 1
ATOM 628 C CA . LYS A 1 83 ? -6.601 3.031 -1.821 1.00 98.88 83 LYS A CA 1
ATOM 629 C C . LYS A 1 83 ? -7.347 3.408 -0.545 1.00 98.88 83 LYS A C 1
ATOM 631 O O . LYS A 1 83 ? -8.252 2.679 -0.147 1.00 98.88 83 LYS A O 1
ATOM 636 N N . LEU A 1 84 ? -7.024 4.553 0.056 1.00 98.62 84 LEU A N 1
ATOM 637 C CA . LEU A 1 84 ? -7.685 5.025 1.276 1.00 98.62 84 LEU A CA 1
ATOM 638 C C . LEU A 1 84 ? -9.160 5.354 1.035 1.00 98.62 84 LEU A C 1
ATOM 640 O O . LEU A 1 84 ? -10.011 5.051 1.868 1.00 98.62 84 LEU A O 1
ATOM 644 N N . TYR A 1 85 ? -9.490 5.925 -0.122 1.00 98.31 85 TYR A N 1
ATOM 645 C CA . TYR A 1 85 ? -10.872 6.167 -0.523 1.00 98.31 85 TYR A CA 1
ATOM 646 C C . TYR A 1 85 ? -11.665 4.857 -0.642 1.00 98.31 85 TYR A C 1
ATOM 648 O O . TYR A 1 85 ? -12.778 4.757 -0.130 1.00 98.31 85 TYR A O 1
ATOM 656 N N . MET A 1 86 ? -11.082 3.824 -1.259 1.00 98.31 86 MET A N 1
ATOM 657 C CA . MET A 1 86 ? -11.727 2.514 -1.377 1.00 98.31 86 MET A CA 1
ATOM 658 C C . MET A 1 86 ? -11.859 1.802 -0.025 1.00 98.31 86 MET A C 1
ATOM 660 O O . MET A 1 86 ? -12.921 1.245 0.260 1.00 98.31 86 MET A O 1
ATOM 664 N N . SER A 1 87 ? -10.830 1.849 0.829 1.00 97.56 87 SER A N 1
ATOM 665 C CA . SER A 1 87 ? -10.849 1.207 2.153 1.00 97.56 87 SER A CA 1
ATOM 666 C C . SER A 1 87 ? -11.768 1.908 3.154 1.00 97.56 87 SER A C 1
ATOM 668 O O . SER A 1 87 ? -12.238 1.281 4.095 1.00 97.56 87 SER A O 1
ATOM 670 N N . THR A 1 88 ? -12.056 3.193 2.943 1.00 95.44 88 THR A N 1
ATOM 671 C CA . THR A 1 88 ? -13.019 3.980 3.734 1.00 95.44 88 THR A CA 1
ATOM 672 C C . THR A 1 88 ? -14.366 4.133 3.031 1.00 95.44 88 THR A C 1
ATOM 674 O O . THR A 1 88 ? -15.168 5.002 3.380 1.00 95.44 88 THR A O 1
ATOM 677 N N . SER A 1 89 ? -14.647 3.286 2.036 1.00 94.31 89 SER A N 1
ATOM 678 C CA . SER A 1 89 ? -15.967 3.250 1.419 1.00 94.31 89 SER A CA 1
ATOM 679 C C . SER A 1 89 ? -17.032 2.884 2.452 1.00 94.31 89 SER A C 1
ATOM 681 O O . SER A 1 89 ? -16.772 2.193 3.440 1.00 94.31 89 SER A O 1
ATOM 683 N N . ARG A 1 90 ? -18.264 3.334 2.200 1.00 91.50 90 ARG A N 1
ATOM 684 C CA . ARG A 1 90 ? -19.401 3.100 3.097 1.00 91.50 90 ARG A CA 1
ATOM 685 C C . ARG A 1 90 ? -19.572 1.623 3.466 1.00 91.50 90 ARG A C 1
ATOM 687 O O . ARG A 1 90 ? -19.909 1.342 4.604 1.00 91.50 90 ARG A O 1
ATOM 694 N N . TYR A 1 91 ? -19.310 0.719 2.522 1.00 92.69 91 TYR A N 1
ATOM 695 C CA . TYR A 1 91 ? -19.387 -0.720 2.750 1.00 92.69 91 TYR A CA 1
ATOM 696 C C . TYR A 1 91 ? -18.439 -1.171 3.868 1.00 92.69 91 TYR A C 1
ATOM 698 O O . TYR A 1 91 ? -18.894 -1.745 4.844 1.00 92.69 91 TYR A O 1
ATOM 706 N N . PHE A 1 92 ? -17.138 -0.871 3.767 1.00 93.25 92 PHE A N 1
ATOM 707 C CA . PHE A 1 92 ? -16.176 -1.320 4.781 1.00 93.25 92 PHE A CA 1
ATOM 708 C C . PHE A 1 92 ? -16.375 -0.612 6.108 1.00 93.25 92 PHE A C 1
ATOM 710 O O . PHE A 1 92 ? -16.248 -1.246 7.139 1.00 93.25 92 PHE A O 1
ATOM 717 N N . ILE A 1 93 ? -16.739 0.670 6.080 1.00 89.25 93 ILE A N 1
ATOM 718 C CA . ILE A 1 93 ? -17.123 1.407 7.284 1.00 89.25 93 ILE A CA 1
ATOM 719 C C . ILE A 1 93 ? -18.253 0.663 8.015 1.00 89.25 93 ILE A C 1
ATOM 721 O O . ILE A 1 93 ? -18.125 0.387 9.196 1.00 89.25 93 ILE A O 1
ATOM 725 N N . GLU A 1 94 ? -19.328 0.274 7.329 1.00 88.38 94 GLU A N 1
ATOM 726 C CA . GLU A 1 94 ? -20.453 -0.438 7.959 1.00 88.38 94 GLU A CA 1
ATOM 727 C C . GLU A 1 94 ? -20.093 -1.847 8.478 1.00 88.38 94 GLU A C 1
ATOM 729 O O . GLU A 1 94 ? -20.758 -2.325 9.395 1.00 88.38 94 GLU A O 1
ATOM 734 N N . GLU A 1 95 ? -19.052 -2.484 7.933 1.00 88.88 95 GLU A N 1
ATOM 735 C CA . GLU A 1 95 ? -18.554 -3.798 8.373 1.00 88.88 95 GLU A CA 1
ATOM 736 C C . GLU A 1 95 ? -17.521 -3.721 9.514 1.00 88.88 95 GLU A C 1
ATOM 738 O O . GLU A 1 95 ? -17.230 -4.751 10.111 1.00 88.88 95 GLU A O 1
ATOM 743 N N . MET A 1 96 ? -16.951 -2.547 9.817 1.00 89.50 96 MET A N 1
ATOM 744 C CA . MET A 1 96 ? -15.996 -2.381 10.924 1.00 89.50 96 MET A CA 1
ATOM 745 C C . MET A 1 96 ? -16.728 -2.430 12.271 1.00 89.50 96 MET A C 1
ATOM 747 O O . MET A 1 96 ? -17.585 -1.581 12.543 1.00 89.50 96 MET A O 1
ATOM 751 N N . ASP A 1 97 ? -16.353 -3.363 13.142 1.00 86.75 97 ASP A N 1
ATOM 752 C CA . ASP A 1 97 ? -16.781 -3.401 14.543 1.00 86.75 97 ASP A CA 1
ATOM 753 C C . ASP A 1 97 ? -15.650 -3.078 15.533 1.00 86.75 97 ASP A C 1
ATOM 755 O O . ASP A 1 97 ? -15.923 -2.734 16.693 1.00 86.75 97 ASP A O 1
ATOM 759 N N . GLU A 1 98 ? -14.404 -3.027 15.057 1.00 87.75 98 GLU A N 1
ATOM 760 C CA . GLU A 1 98 ? -13.248 -2.563 15.817 1.00 87.75 98 GLU A CA 1
ATOM 761 C C . GLU A 1 98 ? -12.262 -1.700 15.007 1.00 87.75 98 GLU A C 1
ATOM 763 O O . GLU A 1 98 ? -12.204 -1.767 13.780 1.00 87.75 98 GLU A O 1
ATOM 768 N N . PRO A 1 99 ? -11.446 -0.852 15.669 1.00 88.75 99 PRO A N 1
ATOM 769 C CA . PRO A 1 99 ? -10.474 -0.005 14.970 1.00 88.75 99 PRO A CA 1
ATOM 770 C C . PRO A 1 99 ? -9.419 -0.787 14.169 1.00 88.75 99 PRO A C 1
ATOM 772 O O . PRO A 1 99 ? -8.860 -0.247 13.212 1.00 88.75 99 PRO A O 1
ATOM 775 N N . GLU A 1 100 ? -9.124 -2.032 14.559 1.00 90.12 100 GLU A N 1
ATOM 776 C CA . GLU A 1 100 ? -8.176 -2.906 13.859 1.00 90.12 100 GLU A CA 1
ATOM 777 C C . GLU A 1 100 ? -8.696 -3.324 12.472 1.00 90.12 100 GLU A C 1
ATOM 779 O O . GLU A 1 100 ? -7.906 -3.362 11.527 1.00 90.12 100 GLU A O 1
ATOM 784 N N . ASP A 1 101 ? -10.011 -3.482 12.288 1.00 93.50 101 ASP A N 1
ATOM 785 C CA . ASP A 1 101 ? -10.632 -3.807 10.994 1.00 93.50 101 ASP A CA 1
ATOM 786 C C . ASP A 1 101 ? -10.259 -2.814 9.895 1.00 93.50 101 ASP A C 1
ATOM 788 O O . ASP A 1 101 ? -10.052 -3.180 8.735 1.00 93.50 101 ASP A O 1
ATOM 792 N N . ALA A 1 102 ? -10.120 -1.535 10.254 1.00 94.38 102 ALA A N 1
ATOM 793 C CA . ALA A 1 102 ? -9.694 -0.508 9.317 1.00 94.38 102 ALA A CA 1
ATOM 794 C C . ALA A 1 102 ? -8.307 -0.814 8.736 1.00 94.38 102 ALA A C 1
ATOM 796 O O . ALA A 1 102 ? -8.095 -0.662 7.529 1.00 94.38 102 ALA A O 1
ATOM 797 N N . LEU A 1 103 ? -7.383 -1.299 9.569 1.00 95.88 103 LEU A N 1
ATOM 798 C CA . LEU A 1 103 ? -6.063 -1.747 9.134 1.00 95.88 103 LEU A CA 1
ATOM 799 C C . LEU A 1 103 ? -6.167 -2.971 8.226 1.00 95.88 103 LEU A C 1
ATOM 801 O O . LEU A 1 103 ? -5.523 -3.005 7.178 1.00 95.88 103 LEU A O 1
ATOM 805 N N . ILE A 1 104 ? -6.991 -3.947 8.610 1.00 96.81 104 ILE A N 1
ATOM 806 C CA . ILE A 1 104 ? -7.195 -5.198 7.876 1.00 96.81 104 ILE A CA 1
ATOM 807 C C . ILE A 1 104 ? -7.746 -4.923 6.469 1.00 96.81 104 ILE A C 1
ATOM 809 O O . ILE A 1 104 ? -7.153 -5.348 5.471 1.00 96.81 104 ILE A O 1
ATOM 813 N N . TYR A 1 105 ? -8.827 -4.148 6.353 1.00 97.88 105 TYR A N 1
ATOM 814 C CA . TYR A 1 105 ? -9.431 -3.817 5.062 1.00 97.88 105 TYR A CA 1
ATOM 815 C C . TYR A 1 105 ? -8.515 -2.952 4.196 1.00 97.88 105 TYR A C 1
ATOM 817 O O . TYR A 1 105 ? -8.362 -3.229 3.003 1.00 97.88 105 TYR A O 1
ATOM 825 N N . ALA A 1 106 ? -7.854 -1.943 4.770 1.00 98.38 106 ALA A N 1
ATOM 826 C CA . ALA A 1 106 ? -6.917 -1.101 4.030 1.00 98.38 106 ALA A CA 1
ATOM 827 C C . ALA A 1 106 ? -5.696 -1.885 3.524 1.00 98.38 106 ALA A C 1
ATOM 829 O O . ALA A 1 106 ? -5.283 -1.700 2.376 1.00 98.38 106 ALA A O 1
ATOM 830 N N . ALA A 1 107 ? -5.166 -2.811 4.328 1.00 98.50 107 ALA A N 1
ATOM 831 C CA . ALA A 1 107 ? -4.091 -3.707 3.918 1.00 98.50 107 ALA A CA 1
ATOM 832 C C . ALA A 1 107 ? -4.530 -4.624 2.764 1.00 98.50 107 ALA A C 1
ATOM 834 O O . ALA A 1 107 ? -3.780 -4.799 1.803 1.00 98.50 107 ALA A O 1
ATOM 835 N N . CYS A 1 108 ? -5.755 -5.161 2.799 1.00 98.75 108 CYS A N 1
ATOM 836 C CA . CYS A 1 108 ? -6.300 -5.953 1.695 1.00 98.75 108 CYS A CA 1
ATOM 837 C C . CYS A 1 108 ? -6.502 -5.127 0.414 1.00 98.75 108 CYS A C 1
ATOM 839 O O . CYS A 1 108 ? -6.137 -5.600 -0.664 1.00 98.75 108 CYS A O 1
ATOM 841 N N . VAL A 1 109 ? -7.012 -3.892 0.508 1.00 98.94 109 VAL A N 1
ATOM 842 C CA . VAL A 1 109 ? -7.117 -2.972 -0.643 1.00 98.94 109 VAL A CA 1
ATOM 843 C C . VAL A 1 109 ? -5.734 -2.683 -1.232 1.00 98.94 109 VAL A C 1
ATOM 845 O O . VAL A 1 109 ? -5.546 -2.791 -2.445 1.00 98.94 109 VAL A O 1
ATOM 848 N N . ALA A 1 110 ? -4.741 -2.377 -0.393 1.00 98.88 110 ALA A N 1
ATOM 849 C CA . ALA A 1 110 ? -3.373 -2.121 -0.837 1.00 98.88 110 ALA A CA 1
ATOM 850 C C . ALA A 1 110 ? -2.717 -3.346 -1.486 1.00 98.88 110 ALA A C 1
ATOM 852 O O . ALA A 1 110 ? -2.042 -3.220 -2.506 1.00 98.88 110 ALA A O 1
ATOM 853 N N . LEU A 1 111 ? -2.960 -4.536 -0.939 1.00 98.88 111 LEU A N 1
ATOM 854 C CA . LEU A 1 111 ? -2.507 -5.801 -1.506 1.00 98.88 111 LEU A CA 1
ATOM 855 C C . LEU A 1 111 ? -3.113 -6.058 -2.893 1.00 98.88 111 LEU A C 1
ATOM 857 O O . LEU A 1 111 ? -2.403 -6.478 -3.806 1.00 98.88 111 LEU A O 1
ATOM 861 N N . GLY A 1 112 ? -4.409 -5.792 -3.063 1.00 98.88 112 GLY A N 1
ATOM 862 C CA . GLY A 1 112 ? -5.093 -5.904 -4.350 1.00 98.88 112 GLY A CA 1
ATOM 863 C C . GLY A 1 112 ? -4.564 -4.934 -5.394 1.00 98.88 112 GLY A C 1
ATOM 864 O O . GLY A 1 112 ? -4.282 -5.332 -6.525 1.00 98.88 112 GLY A O 1
ATOM 865 N N . PHE A 1 113 ? -4.370 -3.679 -4.989 1.00 98.88 113 PHE A N 1
ATOM 866 C CA . PHE A 1 113 ? -3.753 -2.647 -5.812 1.00 98.88 113 PHE A CA 1
ATOM 867 C C . PHE A 1 113 ? -2.359 -3.088 -6.285 1.00 98.88 113 PHE A C 1
ATOM 869 O O . PHE A 1 113 ? -2.093 -3.157 -7.483 1.00 98.88 113 PHE A O 1
ATOM 876 N N . ALA A 1 114 ? -1.486 -3.468 -5.351 1.00 98.69 114 ALA A N 1
ATOM 877 C CA . ALA A 1 114 ? -0.108 -3.830 -5.665 1.00 98.69 114 ALA A CA 1
ATOM 878 C C . ALA A 1 114 ? -0.017 -5.134 -6.480 1.00 98.69 114 ALA A C 1
ATOM 880 O O . ALA A 1 114 ? 0.874 -5.291 -7.316 1.00 98.69 114 ALA A O 1
ATOM 881 N N . PHE A 1 115 ? -0.960 -6.067 -6.287 1.00 98.75 115 PHE A N 1
ATOM 882 C CA . PHE A 1 115 ? -1.085 -7.262 -7.120 1.00 98.75 115 PHE A CA 1
ATOM 883 C C . PHE A 1 115 ? -1.358 -6.898 -8.582 1.00 98.75 115 PHE A C 1
ATOM 885 O O . PHE A 1 115 ? -0.618 -7.347 -9.462 1.00 98.75 115 PHE A O 1
ATOM 892 N N . ILE A 1 116 ? -2.404 -6.103 -8.854 1.00 98.62 116 ILE A N 1
ATOM 893 C CA . ILE A 1 116 ? -2.761 -5.778 -10.239 1.00 98.62 116 ILE A CA 1
ATOM 894 C C . ILE A 1 116 ? -1.686 -4.909 -10.887 1.00 98.62 116 ILE A C 1
ATOM 896 O O . ILE A 1 116 ? -1.336 -5.137 -12.042 1.00 98.62 116 ILE A O 1
ATOM 900 N N . GLU A 1 117 ? -1.081 -3.998 -10.127 1.00 98.12 117 GLU A N 1
ATOM 901 C CA . GLU A 1 117 ? 0.051 -3.211 -10.594 1.00 98.12 117 GLU A CA 1
ATOM 902 C C . GLU A 1 117 ? 1.231 -4.124 -10.969 1.00 98.12 117 GLU A C 1
ATOM 904 O O . GLU A 1 117 ? 1.788 -4.013 -12.058 1.00 98.12 117 GLU A O 1
ATOM 909 N N . ASN A 1 118 ? 1.571 -5.116 -10.138 1.00 98.06 118 ASN A N 1
ATOM 910 C CA . ASN A 1 118 ? 2.621 -6.074 -10.482 1.00 98.06 118 ASN A CA 1
ATOM 911 C C . ASN A 1 118 ? 2.314 -6.862 -11.763 1.00 98.06 118 ASN A C 1
ATOM 913 O O . ASN A 1 118 ? 3.201 -7.053 -12.594 1.00 98.06 118 ASN A O 1
ATOM 917 N N . VAL A 1 119 ? 1.059 -7.274 -11.963 1.00 98.38 119 VAL A N 1
ATOM 918 C CA . VAL A 1 119 ? 0.625 -7.912 -13.214 1.00 98.38 119 VAL A CA 1
ATOM 919 C C . VAL A 1 119 ? 0.819 -6.972 -14.409 1.00 98.38 119 VAL A C 1
ATOM 921 O O . VAL A 1 119 ? 1.338 -7.407 -15.438 1.00 98.38 119 VAL A O 1
ATOM 924 N N . LEU A 1 120 ? 0.464 -5.690 -14.278 1.00 97.81 120 LEU A N 1
ATOM 925 C CA . LEU A 1 120 ? 0.662 -4.690 -15.331 1.00 97.81 120 LEU A CA 1
ATOM 926 C C . LEU A 1 120 ? 2.147 -4.501 -15.664 1.00 97.81 120 LEU A C 1
ATOM 928 O O . LEU A 1 120 ? 2.490 -4.475 -16.844 1.00 97.81 120 LEU A O 1
ATOM 932 N N . TYR A 1 121 ? 3.036 -4.462 -14.668 1.00 97.56 121 TYR A N 1
ATOM 933 C CA . TYR A 1 121 ? 4.486 -4.424 -14.892 1.00 97.56 121 TYR A CA 1
ATOM 934 C C . TYR A 1 121 ? 4.986 -5.673 -15.631 1.00 97.56 121 TYR A C 1
ATOM 936 O O . TYR A 1 121 ? 5.720 -5.551 -16.613 1.00 97.56 121 TYR A O 1
ATOM 944 N N . ILE A 1 122 ? 4.556 -6.871 -15.219 1.00 97.88 122 ILE A N 1
ATOM 945 C CA . ILE A 1 122 ? 4.935 -8.124 -15.892 1.00 97.88 122 ILE A CA 1
ATOM 946 C C . ILE A 1 122 ? 4.526 -8.081 -17.366 1.00 97.88 122 ILE A C 1
ATOM 948 O O . ILE A 1 122 ? 5.329 -8.408 -18.236 1.00 97.88 122 ILE A O 1
ATOM 952 N N . VAL A 1 123 ? 3.284 -7.686 -17.657 1.00 97.56 123 VAL A N 1
ATOM 953 C CA . VAL A 1 123 ? 2.765 -7.633 -19.030 1.00 97.56 123 VAL A CA 1
ATOM 954 C C . VAL A 1 123 ? 3.500 -6.573 -19.848 1.00 97.56 123 VAL A C 1
ATOM 956 O O . VAL A 1 123 ? 3.964 -6.886 -20.946 1.00 97.56 123 VAL A O 1
ATOM 959 N N . THR A 1 124 ? 3.660 -5.366 -19.301 1.00 96.38 124 THR A N 1
ATOM 960 C CA . THR A 1 124 ? 4.291 -4.220 -19.976 1.00 96.38 124 THR A CA 1
ATOM 961 C C . THR A 1 124 ? 5.720 -4.542 -20.399 1.00 96.38 124 THR A C 1
ATOM 963 O O . THR A 1 124 ? 6.077 -4.364 -21.559 1.00 96.38 124 THR A O 1
ATOM 966 N N . PHE A 1 125 ? 6.517 -5.113 -19.496 1.00 96.44 125 PHE A N 1
ATOM 967 C CA . PHE A 1 125 ? 7.931 -5.385 -19.751 1.00 96.44 125 PHE A CA 1
ATOM 968 C C . PHE A 1 125 ? 8.207 -6.775 -20.347 1.00 96.44 125 PHE A C 1
ATOM 970 O O . PHE A 1 125 ? 9.360 -7.111 -20.620 1.00 96.44 125 PHE A O 1
ATOM 977 N N . SER A 1 126 ? 7.176 -7.592 -20.595 1.00 96.25 126 SER A N 1
ATOM 978 C CA . SER A 1 126 ? 7.337 -8.974 -21.083 1.00 96.25 126 SER A CA 1
ATOM 979 C C . SER A 1 126 ? 7.981 -9.103 -22.466 1.00 96.25 126 SER A C 1
ATOM 981 O O . SER A 1 126 ? 8.535 -10.158 -22.779 1.00 96.25 126 SER A O 1
ATOM 983 N N . LEU A 1 127 ? 7.887 -8.058 -23.293 1.00 95.06 127 LEU A N 1
ATOM 984 C CA . LEU A 1 127 ? 8.485 -8.008 -24.632 1.00 95.06 127 LEU A CA 1
ATOM 985 C C . LEU A 1 127 ? 9.863 -7.332 -24.643 1.00 95.06 127 LEU A C 1
ATOM 987 O O . LEU A 1 127 ? 10.613 -7.503 -25.600 1.00 95.06 127 LEU A O 1
ATOM 991 N N . GLU A 1 128 ? 10.185 -6.571 -23.596 1.00 95.25 128 GLU A N 1
ATOM 992 C CA . GLU A 1 128 ? 11.405 -5.762 -23.501 1.00 95.25 128 GLU A CA 1
ATOM 993 C C . GLU A 1 128 ? 12.509 -6.470 -22.708 1.00 95.25 128 GLU A C 1
ATOM 995 O O . GLU A 1 128 ? 13.693 -6.322 -23.012 1.00 95.25 128 GLU A O 1
ATOM 1000 N N . LEU A 1 129 ? 12.131 -7.260 -21.701 1.00 96.12 129 LEU A N 1
ATOM 1001 C CA . LEU A 1 129 ? 13.055 -7.943 -20.801 1.00 96.12 129 LEU A CA 1
ATOM 1002 C C . LEU A 1 129 ? 13.240 -9.417 -21.171 1.00 96.12 129 LEU A C 1
ATOM 1004 O O . LEU A 1 129 ? 12.320 -10.105 -21.617 1.00 96.12 129 LEU A O 1
ATOM 1008 N N . SER A 1 130 ? 14.435 -9.949 -20.899 1.00 96.50 130 SER A N 1
ATOM 1009 C CA . SER A 1 130 ? 14.634 -11.401 -20.881 1.00 96.50 130 SER A CA 1
ATOM 1010 C C . SER A 1 130 ? 13.805 -12.051 -19.766 1.00 96.50 130 SER A C 1
ATOM 1012 O O . SER A 1 130 ? 13.455 -11.410 -18.775 1.00 96.50 130 SER A O 1
ATOM 1014 N N . TYR A 1 131 ? 13.535 -13.357 -19.875 1.00 95.56 131 TYR A N 1
ATOM 1015 C CA . TYR A 1 131 ? 12.764 -14.069 -18.849 1.00 95.56 131 TYR A CA 1
ATOM 1016 C C . TYR A 1 131 ? 13.385 -13.956 -17.448 1.00 95.56 131 TYR A C 1
ATOM 1018 O O . TYR A 1 131 ? 12.657 -13.771 -16.481 1.00 95.56 131 TYR A O 1
ATOM 1026 N N . VAL A 1 132 ? 14.717 -14.012 -17.339 1.00 96.94 132 VAL A N 1
ATOM 1027 C CA . VAL A 1 132 ? 15.420 -13.883 -16.051 1.00 96.94 132 VAL A CA 1
ATOM 1028 C C . VAL A 1 132 ? 15.223 -12.487 -15.456 1.00 96.94 132 VAL A C 1
ATOM 1030 O O . VAL A 1 132 ? 14.841 -12.372 -14.300 1.00 96.94 132 VAL A O 1
ATOM 1033 N N . GLN A 1 133 ? 15.368 -11.428 -16.258 1.00 97.12 133 GLN A N 1
ATOM 1034 C CA . GLN A 1 133 ? 15.113 -10.056 -15.799 1.00 97.12 133 GLN A CA 1
ATOM 1035 C C . GLN A 1 133 ? 13.648 -9.839 -15.396 1.00 97.12 133 GLN A C 1
ATOM 1037 O O . GLN A 1 133 ? 13.367 -9.122 -14.440 1.00 97.12 133 GLN A O 1
ATOM 1042 N N . LEU A 1 134 ? 12.707 -10.471 -16.103 1.00 97.50 134 LEU A N 1
ATOM 1043 C CA . LEU A 1 134 ? 11.286 -10.404 -15.770 1.00 97.50 134 LEU A CA 1
ATOM 1044 C C . LEU A 1 134 ? 10.975 -11.141 -14.456 1.00 97.50 134 LEU A C 1
ATOM 1046 O O . LEU A 1 134 ? 10.164 -10.662 -13.662 1.00 97.50 134 LEU A O 1
ATOM 1050 N N . VAL A 1 135 ? 11.637 -12.276 -14.203 1.00 97.94 135 VAL A N 1
ATOM 1051 C CA . VAL A 1 135 ? 11.596 -12.983 -12.911 1.00 97.94 135 VAL A CA 1
ATOM 1052 C C . VAL A 1 135 ? 12.143 -12.082 -11.802 1.00 97.94 135 VAL A C 1
ATOM 1054 O O . VAL A 1 135 ? 11.473 -11.923 -10.784 1.00 97.94 135 VAL A O 1
ATOM 1057 N N . ASP A 1 136 ? 13.296 -11.442 -12.011 1.00 96.38 136 ASP A N 1
ATOM 1058 C CA . ASP A 1 136 ? 13.907 -10.542 -11.025 1.00 96.38 136 ASP A CA 1
ATOM 1059 C C . ASP A 1 136 ? 12.994 -9.353 -10.698 1.00 96.38 136 ASP A C 1
ATOM 1061 O O . ASP A 1 136 ? 12.763 -9.062 -9.523 1.00 96.38 136 ASP A O 1
ATOM 1065 N N . LEU A 1 137 ? 12.414 -8.709 -11.719 1.00 96.62 137 LEU A N 1
ATOM 1066 C CA . LEU A 1 137 ? 11.420 -7.643 -11.554 1.00 96.62 137 LEU A CA 1
ATOM 1067 C C . LEU A 1 137 ? 10.221 -8.131 -10.731 1.00 96.62 137 LEU A C 1
ATOM 1069 O O . LEU A 1 137 ? 9.811 -7.473 -9.775 1.00 96.62 137 LEU A O 1
ATOM 1073 N N . THR A 1 138 ? 9.682 -9.301 -11.084 1.00 97.81 138 THR A N 1
ATOM 1074 C CA . THR A 1 138 ? 8.514 -9.893 -10.418 1.00 97.81 138 THR A CA 1
ATOM 1075 C C . THR A 1 138 ? 8.799 -10.161 -8.942 1.00 97.81 138 THR A C 1
ATOM 1077 O O . THR A 1 138 ? 8.012 -9.766 -8.086 1.00 97.81 138 THR A O 1
ATOM 1080 N N . ILE A 1 139 ? 9.937 -10.787 -8.625 1.00 97.19 139 ILE A N 1
ATOM 1081 C CA . ILE A 1 139 ? 10.325 -11.130 -7.250 1.00 97.19 139 ILE A CA 1
ATOM 1082 C C . ILE A 1 139 ? 10.578 -9.865 -6.427 1.00 97.19 139 ILE A C 1
ATOM 1084 O O . ILE A 1 139 ? 10.074 -9.755 -5.309 1.00 97.19 139 ILE A O 1
ATOM 1088 N N . GLN A 1 140 ? 11.314 -8.890 -6.964 1.00 95.50 140 GLN A N 1
ATOM 1089 C CA . GLN A 1 140 ? 11.573 -7.634 -6.254 1.00 95.50 140 GLN A CA 1
ATOM 1090 C C . GLN A 1 140 ? 10.272 -6.904 -5.930 1.00 95.50 140 GLN A C 1
ATOM 1092 O O . GLN A 1 140 ? 10.089 -6.432 -4.809 1.00 95.50 140 GLN A O 1
ATOM 1097 N N . ARG A 1 141 ? 9.327 -6.857 -6.871 1.00 96.81 141 ARG A N 1
ATOM 1098 C CA . ARG A 1 141 ? 8.018 -6.252 -6.625 1.00 96.81 141 ARG A CA 1
ATOM 1099 C C . ARG A 1 141 ? 7.190 -7.062 -5.624 1.00 96.81 141 ARG A C 1
ATOM 1101 O O . ARG A 1 141 ? 6.611 -6.480 -4.714 1.00 96.81 141 ARG A O 1
ATOM 1108 N N . MET A 1 142 ? 7.204 -8.391 -5.702 1.00 97.50 142 MET A N 1
ATOM 1109 C CA . MET A 1 142 ? 6.518 -9.237 -4.722 1.00 97.50 142 MET A CA 1
ATOM 1110 C C . MET A 1 142 ? 7.013 -8.996 -3.291 1.00 97.50 142 MET A C 1
ATOM 1112 O O . MET A 1 142 ? 6.197 -8.826 -2.397 1.00 97.50 142 MET A O 1
ATOM 1116 N N . PHE A 1 143 ? 8.327 -8.949 -3.065 1.00 96.19 143 PHE A N 1
ATOM 1117 C CA . PHE A 1 143 ? 8.889 -8.898 -1.709 1.00 96.19 143 PHE A CA 1
ATOM 1118 C C . PHE A 1 143 ? 9.236 -7.496 -1.197 1.00 96.19 143 PHE A C 1
ATOM 1120 O O . PHE A 1 143 ? 9.457 -7.342 0.002 1.00 96.19 143 PHE A O 1
ATOM 1127 N N . LEU A 1 144 ? 9.285 -6.481 -2.064 1.00 95.75 144 LEU A N 1
ATOM 1128 C CA . LEU A 1 144 ? 9.514 -5.090 -1.661 1.00 95.75 144 LEU A CA 1
ATOM 1129 C C . LEU A 1 144 ? 8.280 -4.229 -1.928 1.00 95.75 144 LEU A C 1
ATOM 1131 O O . LEU A 1 144 ? 7.722 -3.672 -0.990 1.00 95.75 144 LEU A O 1
ATOM 1135 N N . CYS A 1 145 ? 7.824 -4.155 -3.181 1.00 96.75 145 CYS A N 1
ATOM 1136 C CA . CYS A 1 145 ? 6.727 -3.267 -3.587 1.00 96.75 145 CYS A CA 1
ATOM 1137 C C . CYS A 1 145 ? 5.427 -3.569 -2.829 1.00 96.75 145 CYS A C 1
ATOM 1139 O O . CYS A 1 145 ? 4.884 -2.683 -2.171 1.00 96.75 145 CYS A O 1
ATOM 1141 N N . ILE A 1 146 ? 4.963 -4.826 -2.849 1.00 98.06 146 ILE A N 1
ATOM 1142 C CA . ILE A 1 146 ? 3.691 -5.210 -2.215 1.00 98.06 146 ILE A CA 1
ATOM 1143 C C . ILE A 1 146 ? 3.687 -4.888 -0.704 1.00 98.06 146 ILE A C 1
ATOM 1145 O O . ILE A 1 146 ? 2.773 -4.184 -0.265 1.00 98.06 146 ILE A O 1
ATOM 1149 N N . PRO A 1 147 ? 4.687 -5.306 0.104 1.00 97.81 147 PRO A N 1
ATOM 1150 C CA . PRO A 1 147 ? 4.749 -4.925 1.516 1.00 97.81 147 PRO A CA 1
ATOM 1151 C C . PRO A 1 147 ? 4.786 -3.414 1.762 1.00 97.81 147 PRO A C 1
ATOM 1153 O O . PRO A 1 147 ? 4.207 -2.952 2.743 1.00 97.81 147 PRO A O 1
ATOM 1156 N N . ILE A 1 148 ? 5.433 -2.636 0.890 1.00 98.06 148 ILE A N 1
ATOM 1157 C CA . ILE A 1 148 ? 5.517 -1.180 1.047 1.00 98.06 148 ILE A CA 1
ATOM 1158 C C . ILE A 1 148 ? 4.175 -0.506 0.760 1.00 98.06 148 ILE A C 1
ATOM 1160 O O . ILE A 1 148 ? 3.793 0.383 1.517 1.00 98.06 148 ILE A O 1
ATOM 1164 N N . HIS A 1 149 ? 3.426 -0.934 -0.264 1.00 98.56 149 HIS A N 1
ATOM 1165 C CA . HIS A 1 149 ? 2.072 -0.411 -0.477 1.00 98.56 149 HIS A CA 1
ATOM 1166 C C . HIS A 1 149 ? 1.171 -0.696 0.722 1.00 98.56 149 HIS A C 1
ATOM 1168 O O . HIS A 1 149 ? 0.409 0.184 1.114 1.00 98.56 149 HIS A O 1
ATOM 1174 N N . ILE A 1 150 ? 1.273 -1.897 1.307 1.00 98.69 150 ILE A N 1
ATOM 1175 C CA . ILE A 1 150 ? 0.553 -2.236 2.539 1.00 98.69 150 ILE A CA 1
ATOM 1176 C C . ILE A 1 150 ? 0.989 -1.287 3.656 1.00 98.69 150 ILE A C 1
ATOM 1178 O O . ILE A 1 150 ? 0.143 -0.631 4.247 1.00 98.69 150 ILE A O 1
ATOM 1182 N N . ALA A 1 151 ? 2.293 -1.137 3.902 1.00 98.62 151 ALA A N 1
ATOM 1183 C CA . ALA A 1 151 ? 2.806 -0.272 4.960 1.00 98.62 151 ALA A CA 1
ATOM 1184 C C . ALA A 1 151 ? 2.382 1.198 4.805 1.00 98.62 151 ALA A C 1
ATOM 1186 O O . ALA A 1 151 ? 1.953 1.811 5.780 1.00 98.62 151 ALA A O 1
ATOM 1187 N N . ALA A 1 152 ? 2.471 1.758 3.597 1.00 98.69 152 ALA A N 1
ATOM 1188 C CA . ALA A 1 152 ? 2.088 3.140 3.317 1.00 98.69 152 ALA A CA 1
ATOM 1189 C C . ALA A 1 152 ? 0.596 3.365 3.590 1.00 98.69 152 ALA A C 1
ATOM 1191 O O . ALA A 1 152 ? 0.233 4.252 4.366 1.00 98.69 152 ALA A O 1
ATOM 1192 N N . THR A 1 153 ? -0.268 2.512 3.034 1.00 98.75 153 THR A N 1
ATOM 1193 C CA . THR A 1 153 ? -1.715 2.618 3.244 1.00 98.75 153 THR A CA 1
ATOM 1194 C C . THR A 1 153 ? -2.095 2.354 4.705 1.00 98.75 153 THR A C 1
ATOM 1196 O O . THR A 1 153 ? -2.981 3.030 5.223 1.00 98.75 153 THR A O 1
ATOM 1199 N N . SER A 1 154 ? -1.388 1.460 5.405 1.00 98.44 154 SER A N 1
ATOM 1200 C CA . SER A 1 154 ? -1.558 1.220 6.844 1.00 98.44 154 SER A CA 1
ATOM 1201 C C . SER A 1 154 ? -1.298 2.473 7.688 1.00 98.44 154 SER A C 1
ATOM 1203 O O . SER A 1 154 ? -2.080 2.779 8.584 1.00 98.44 154 SER A O 1
ATOM 1205 N N . ILE A 1 155 ? -0.252 3.252 7.387 1.00 98.44 155 ILE A N 1
ATOM 1206 C CA . ILE A 1 155 ? -0.019 4.546 8.062 1.00 98.44 155 ILE A CA 1
ATOM 1207 C C . ILE A 1 155 ? -1.181 5.501 7.786 1.00 98.44 155 ILE A C 1
ATOM 1209 O O . ILE A 1 155 ? -1.695 6.142 8.706 1.00 98.44 155 ILE A O 1
ATOM 1213 N N . GLY A 1 156 ? -1.593 5.593 6.520 1.00 98.56 156 GLY A N 1
ATOM 1214 C CA . GLY A 1 156 ? -2.685 6.461 6.099 1.00 98.56 156 GLY A CA 1
ATOM 1215 C C . GLY A 1 156 ? -3.981 6.151 6.841 1.00 98.56 156 GLY A C 1
ATOM 1216 O O . GLY A 1 156 ? -4.572 7.046 7.445 1.00 98.56 156 GLY A O 1
ATOM 1217 N N . ILE A 1 157 ? -4.402 4.884 6.868 1.00 98.12 157 ILE A N 1
ATOM 1218 C CA . ILE A 1 157 ? -5.659 4.503 7.515 1.00 98.12 157 ILE A CA 1
ATOM 1219 C C . ILE A 1 157 ? -5.599 4.700 9.031 1.00 98.12 157 ILE A C 1
ATOM 1221 O O . ILE A 1 157 ? -6.574 5.167 9.613 1.00 98.12 157 ILE A O 1
ATOM 1225 N N . THR A 1 158 ? -4.453 4.452 9.676 1.00 97.62 158 THR A N 1
ATOM 1226 C CA . THR A 1 158 ? -4.290 4.754 11.104 1.00 97.62 158 THR A CA 1
ATOM 1227 C C . THR A 1 158 ? -4.470 6.245 11.377 1.00 97.62 158 THR A C 1
ATOM 1229 O O . THR A 1 158 ? -5.208 6.609 12.291 1.00 97.62 158 THR A O 1
ATOM 1232 N N . VAL A 1 159 ? -3.856 7.118 10.570 1.00 97.88 159 VAL A N 1
ATOM 1233 C CA . VAL A 1 159 ? -4.046 8.574 10.688 1.00 97.88 159 VAL A CA 1
ATOM 1234 C C . VAL A 1 159 ? -5.509 8.953 10.459 1.00 97.88 159 VAL A C 1
ATOM 1236 O O . VAL A 1 159 ? -6.064 9.718 11.246 1.00 97.88 159 VAL A O 1
ATOM 1239 N N . TYR A 1 160 ? -6.153 8.388 9.435 1.00 97.31 160 TYR A N 1
ATOM 1240 C CA . TYR A 1 160 ? -7.566 8.626 9.152 1.00 97.31 160 TYR A CA 1
ATOM 1241 C C . TYR A 1 160 ? -8.449 8.289 10.361 1.00 97.31 160 TYR A C 1
ATOM 1243 O O . TYR A 1 160 ? -9.207 9.144 10.815 1.00 97.31 160 TYR A O 1
ATOM 1251 N N . ILE A 1 161 ? -8.325 7.080 10.917 1.00 95.31 161 ILE A N 1
ATOM 1252 C CA . ILE A 1 161 ? -9.142 6.625 12.050 1.00 95.31 161 ILE A CA 1
ATOM 1253 C C . ILE A 1 161 ? -8.902 7.497 13.285 1.00 95.31 161 ILE A C 1
ATOM 1255 O O . ILE A 1 161 ? -9.863 7.951 13.901 1.00 95.31 161 ILE A O 1
ATOM 1259 N N . TYR A 1 162 ? -7.651 7.832 13.612 1.00 94.12 162 TYR A N 1
ATOM 1260 C CA . TYR A 1 162 ? -7.366 8.724 14.741 1.00 94.12 162 TYR A CA 1
ATOM 1261 C C . TYR A 1 162 ? -7.999 10.107 14.573 1.00 94.12 162 TYR A C 1
ATOM 1263 O O . TYR A 1 162 ? -8.580 10.639 15.518 1.00 94.12 162 TYR A O 1
ATOM 1271 N N . LEU A 1 163 ? -7.909 10.698 13.381 1.00 94.81 163 LEU A N 1
ATOM 1272 C CA . LEU A 1 163 ? -8.492 12.013 13.118 1.00 94.81 163 LEU A CA 1
ATOM 1273 C C . LEU A 1 163 ? -10.021 11.990 13.195 1.00 94.81 163 LEU A C 1
ATOM 1275 O O . LEU A 1 163 ? -10.609 12.915 13.753 1.00 94.81 163 LEU A O 1
ATOM 1279 N N . ARG A 1 164 ? -10.657 10.935 12.674 1.00 92.19 164 ARG A N 1
ATOM 1280 C CA . ARG A 1 164 ? -12.116 10.770 12.707 1.00 92.19 164 ARG A CA 1
ATOM 1281 C C . ARG A 1 164 ? -12.644 10.522 14.118 1.00 92.19 164 ARG A C 1
ATOM 1283 O O . ARG A 1 164 ? -13.635 11.135 14.492 1.00 92.19 164 ARG A O 1
ATOM 1290 N N . GLU A 1 165 ? -11.986 9.663 14.890 1.00 87.62 165 GLU A N 1
ATOM 1291 C CA . GLU A 1 165 ? -12.518 9.188 16.175 1.00 87.62 165 GLU A CA 1
ATOM 1292 C C . GLU A 1 165 ? -12.076 10.028 17.376 1.00 87.62 165 GLU A C 1
ATOM 1294 O O . GLU A 1 165 ? -12.832 10.191 18.331 1.00 87.62 165 GLU A O 1
ATOM 1299 N N . ILE A 1 166 ? -10.845 10.546 17.366 1.00 89.62 166 ILE A N 1
ATOM 1300 C CA . ILE A 1 166 ? -10.278 11.265 18.519 1.00 89.62 166 ILE A CA 1
ATOM 1301 C C . ILE A 1 166 ? -10.411 12.778 18.356 1.00 89.62 166 ILE A C 1
ATOM 1303 O O . ILE A 1 166 ? -10.615 13.486 19.341 1.00 89.62 166 ILE A O 1
ATOM 1307 N N . TYR A 1 167 ? -10.288 13.276 17.124 1.00 89.38 167 TYR A N 1
ATOM 1308 C CA . TYR A 1 167 ? -10.211 14.710 16.843 1.00 89.38 167 TYR A CA 1
ATOM 1309 C C . TYR A 1 167 ? -11.431 15.274 16.097 1.00 89.38 167 TYR A C 1
ATOM 1311 O O . TYR A 1 167 ? -11.449 16.472 15.830 1.00 89.38 167 TYR A O 1
ATOM 1319 N N . ASP A 1 168 ? -12.441 14.448 15.791 1.00 89.44 168 ASP A N 1
ATOM 1320 C CA . ASP A 1 168 ? -13.705 14.828 15.128 1.00 89.44 168 ASP A CA 1
ATOM 1321 C C . ASP A 1 168 ? -13.516 15.555 13.778 1.00 89.44 168 ASP A C 1
ATOM 1323 O O . ASP A 1 168 ? -14.285 16.436 13.391 1.00 89.44 168 ASP A O 1
ATOM 1327 N N . TYR A 1 169 ? -12.463 15.196 13.038 1.00 93.62 169 TYR A N 1
ATOM 1328 C CA . TYR A 1 169 ? -12.242 15.719 11.688 1.00 93.62 169 TYR A CA 1
ATOM 1329 C C . TYR A 1 169 ? -13.324 15.192 10.745 1.00 93.62 169 TYR A C 1
ATOM 1331 O O . TYR A 1 169 ? -13.775 14.044 10.856 1.00 93.62 169 TYR A O 1
ATOM 1339 N N . ASN A 1 170 ? -13.706 15.992 9.747 1.00 94.56 170 ASN A N 1
ATOM 1340 C CA . ASN A 1 170 ? -14.605 15.481 8.718 1.00 94.56 170 ASN A CA 1
ATOM 1341 C C . ASN A 1 170 ? -13.878 14.499 7.778 1.00 94.56 170 ASN A C 1
ATOM 1343 O O . ASN A 1 170 ? -12.649 14.406 7.754 1.00 94.56 170 ASN A O 1
ATOM 1347 N N . HIS A 1 171 ? -14.651 13.747 6.986 1.00 91.94 171 HIS A N 1
ATOM 1348 C CA . HIS A 1 171 ? -14.106 12.719 6.094 1.00 91.94 171 HIS A CA 1
ATOM 1349 C C . HIS A 1 171 ? -13.025 13.256 5.144 1.00 91.94 171 HIS A C 1
ATOM 1351 O O . HIS A 1 171 ? -11.998 12.605 4.976 1.00 91.94 171 HIS A O 1
ATOM 1357 N N . ILE A 1 172 ? -13.232 14.435 4.550 1.00 95.62 172 ILE A N 1
ATOM 1358 C CA . ILE A 1 172 ? -12.306 14.997 3.560 1.00 95.62 172 ILE A CA 1
ATOM 1359 C C . ILE A 1 172 ? -11.008 15.438 4.240 1.00 95.62 172 ILE A C 1
ATOM 1361 O O . ILE A 1 172 ? -9.928 15.111 3.757 1.00 95.62 172 ILE A O 1
ATOM 1365 N N . GLU A 1 173 ? -11.098 16.138 5.372 1.00 96.88 173 GLU A N 1
ATOM 1366 C CA . GLU A 1 173 ? -9.919 16.592 6.122 1.00 96.88 173 GLU A CA 1
ATOM 1367 C C . GLU A 1 173 ? -9.066 15.412 6.599 1.00 96.88 173 GLU A C 1
ATOM 1369 O O . GLU A 1 173 ? -7.848 15.407 6.408 1.00 96.88 173 GLU A O 1
ATOM 1374 N N . ALA A 1 174 ? -9.708 14.387 7.168 1.00 97.25 174 ALA A N 1
ATOM 1375 C CA . ALA A 1 174 ? -9.028 13.176 7.609 1.00 97.25 174 ALA A CA 1
ATOM 1376 C C . ALA A 1 174 ? -8.381 12.429 6.433 1.00 97.25 174 ALA A C 1
ATOM 1378 O O . ALA A 1 174 ? -7.242 11.981 6.547 1.00 97.25 174 ALA A O 1
ATOM 1379 N N . LEU A 1 175 ? -9.075 12.326 5.292 1.00 97.75 175 LEU A N 1
ATOM 1380 C CA . LEU A 1 175 ? -8.559 11.652 4.101 1.00 97.75 175 LEU A CA 1
ATOM 1381 C C . LEU A 1 175 ? -7.344 12.382 3.513 1.00 97.75 175 LEU A C 1
ATOM 1383 O O . LEU A 1 175 ? -6.355 11.738 3.178 1.00 97.75 175 LEU A O 1
ATOM 1387 N N . VAL A 1 176 ? -7.372 13.715 3.432 1.00 98.31 176 VAL A N 1
ATOM 1388 C CA . VAL A 1 176 ? -6.232 14.507 2.937 1.00 98.31 176 VAL A CA 1
ATOM 1389 C C . VAL A 1 176 ? -4.991 14.287 3.804 1.00 98.31 176 VAL A C 1
ATOM 1391 O O . VAL A 1 176 ? -3.906 14.046 3.273 1.00 98.31 176 VAL A O 1
ATOM 1394 N N . LEU A 1 177 ? -5.137 14.327 5.131 1.00 98.44 177 LEU A N 1
ATOM 1395 C CA . LEU A 1 177 ? -4.014 14.113 6.048 1.00 98.44 177 LEU A CA 1
ATOM 1396 C C . LEU A 1 177 ? -3.525 12.657 6.056 1.00 98.44 177 LEU A C 1
ATOM 1398 O O . LEU A 1 177 ? -2.327 12.423 6.199 1.00 98.44 177 LEU A O 1
ATOM 1402 N N . ALA A 1 178 ? -4.420 11.694 5.839 1.00 98.50 178 ALA A N 1
ATOM 1403 C CA . ALA A 1 178 ? -4.070 10.288 5.665 1.00 98.50 178 ALA A CA 1
ATOM 1404 C C .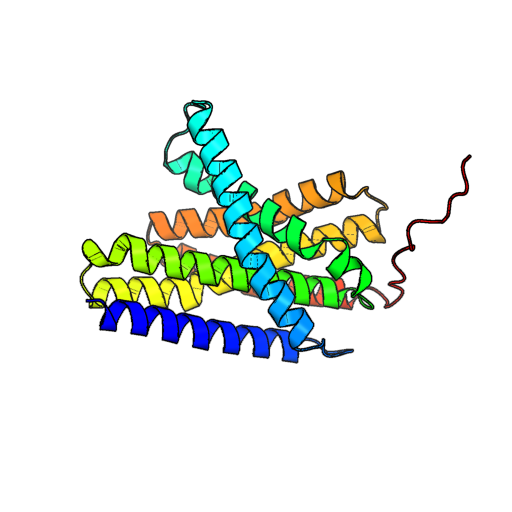 ALA A 1 178 ? -3.263 10.033 4.381 1.00 98.50 178 ALA A C 1
ATOM 1406 O O . ALA A 1 178 ? -2.274 9.306 4.403 1.00 98.50 178 ALA A O 1
ATOM 1407 N N . VAL A 1 179 ? -3.624 10.670 3.263 1.00 98.75 179 VAL A N 1
ATOM 1408 C CA . VAL A 1 179 ? -2.815 10.596 2.034 1.00 98.75 179 VAL A CA 1
ATOM 1409 C C . VAL A 1 179 ? -1.460 11.263 2.251 1.00 98.75 179 VAL A C 1
ATOM 1411 O O . VAL A 1 179 ? -0.432 10.711 1.864 1.00 98.75 179 VAL A O 1
ATOM 1414 N N . ALA A 1 180 ? -1.438 12.424 2.912 1.00 98.56 180 ALA A N 1
ATOM 1415 C CA . ALA A 1 180 ? -0.204 13.149 3.199 1.00 98.56 180 ALA A CA 1
ATOM 1416 C C . ALA A 1 180 ? 0.766 12.359 4.097 1.00 98.56 180 ALA A C 1
ATOM 1418 O O . ALA A 1 180 ? 1.978 12.537 3.975 1.00 98.56 180 ALA A O 1
ATOM 1419 N N . SER A 1 181 ? 0.263 11.483 4.975 1.00 98.38 181 SER A N 1
ATOM 1420 C CA . SER A 1 181 ? 1.097 10.607 5.807 1.00 98.38 181 SER A CA 1
ATOM 1421 C C . SER A 1 181 ? 1.551 9.332 5.085 1.00 98.38 181 SER A C 1
ATOM 1423 O O . SER A 1 181 ? 2.657 8.859 5.343 1.00 98.38 181 SER A O 1
ATOM 1425 N N . ALA A 1 182 ? 0.743 8.797 4.164 1.00 98.38 182 ALA A N 1
ATOM 1426 C CA . ALA A 1 182 ? 1.042 7.577 3.409 1.00 98.38 182 ALA A CA 1
ATOM 1427 C C . ALA A 1 182 ? 1.993 7.814 2.220 1.00 98.38 182 ALA A C 1
ATOM 1429 O O . ALA A 1 182 ? 2.974 7.084 2.038 1.00 98.38 182 ALA A O 1
ATOM 1430 N N . ALA A 1 183 ? 1.734 8.858 1.426 1.00 98.50 183 ALA A N 1
ATOM 1431 C CA . ALA A 1 183 ? 2.437 9.131 0.172 1.00 98.50 183 ALA A CA 1
ATOM 1432 C C . ALA A 1 183 ? 3.973 9.238 0.303 1.00 98.50 183 ALA A C 1
ATOM 1434 O O . ALA A 1 183 ? 4.659 8.769 -0.605 1.00 98.50 183 ALA A O 1
ATOM 1435 N N . PRO A 1 184 ? 4.566 9.775 1.393 1.00 98.38 184 PRO A N 1
ATOM 1436 C CA . PRO A 1 184 ? 6.021 9.860 1.525 1.00 98.38 184 PRO A CA 1
ATOM 1437 C C . PRO A 1 184 ? 6.748 8.509 1.521 1.00 98.38 184 PRO A C 1
ATOM 1439 O O . PRO A 1 184 ? 7.809 8.397 0.908 1.00 98.38 184 PRO A O 1
ATOM 1442 N N . LEU A 1 185 ? 6.201 7.475 2.177 1.00 98.25 185 LEU A N 1
ATOM 1443 C CA . LEU A 1 185 ? 6.831 6.146 2.202 1.00 98.25 185 LEU A CA 1
ATOM 1444 C C . LEU A 1 185 ? 6.814 5.510 0.806 1.00 98.25 185 LEU A C 1
ATOM 1446 O O . LEU A 1 185 ? 7.804 4.926 0.365 1.00 98.25 185 LEU A O 1
ATOM 1450 N N . HIS A 1 186 ? 5.709 5.686 0.090 1.00 98.25 186 HIS A N 1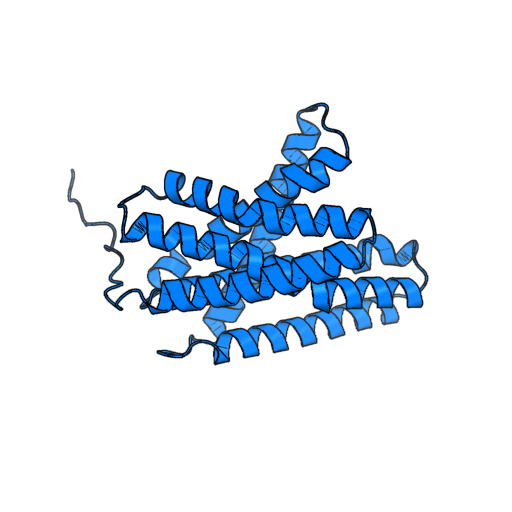
ATOM 1451 C CA . HIS A 1 186 ? 5.560 5.221 -1.280 1.00 98.25 186 HIS A CA 1
ATOM 1452 C C . HIS A 1 186 ? 6.474 6.001 -2.246 1.00 98.25 186 HIS A C 1
ATOM 1454 O O . HIS A 1 186 ? 7.242 5.402 -2.996 1.00 98.25 186 HIS A O 1
ATOM 1460 N N . ALA A 1 187 ? 6.519 7.330 -2.157 1.00 98.19 187 ALA A N 1
ATOM 1461 C CA . ALA A 1 187 ? 7.451 8.155 -2.926 1.00 98.19 187 ALA A CA 1
ATOM 1462 C C . ALA A 1 187 ? 8.919 7.746 -2.700 1.00 98.19 187 ALA A C 1
ATOM 1464 O O . ALA A 1 187 ? 9.709 7.690 -3.646 1.00 98.19 187 ALA A O 1
ATOM 1465 N N . ALA A 1 188 ? 9.284 7.408 -1.458 1.00 97.69 188 ALA A N 1
ATOM 1466 C CA . ALA A 1 188 ? 10.611 6.894 -1.133 1.00 97.69 188 ALA A CA 1
ATOM 1467 C C . ALA A 1 188 ? 10.897 5.547 -1.821 1.00 97.69 188 ALA A C 1
ATOM 1469 O O . ALA A 1 188 ? 12.011 5.348 -2.312 1.00 97.69 188 ALA A O 1
ATOM 1470 N N . TYR A 1 189 ? 9.907 4.650 -1.911 1.00 97.06 189 TYR A N 1
ATOM 1471 C CA . TYR A 1 189 ? 10.017 3.420 -2.699 1.00 97.06 189 TYR A CA 1
ATOM 1472 C C . TYR A 1 189 ? 10.212 3.698 -4.186 1.00 97.06 189 TYR A C 1
ATOM 1474 O O . TYR A 1 189 ? 11.132 3.133 -4.774 1.00 97.06 189 TYR A O 1
ATOM 1482 N N . ASN A 1 190 ? 9.445 4.616 -4.774 1.00 97.12 190 ASN A N 1
ATOM 1483 C CA . ASN A 1 190 ? 9.596 4.961 -6.188 1.00 97.12 190 ASN A CA 1
ATOM 1484 C C . ASN A 1 190 ? 10.988 5.537 -6.476 1.00 97.12 190 ASN A C 1
ATOM 1486 O O . ASN A 1 190 ? 11.643 5.141 -7.441 1.00 97.12 190 ASN A O 1
ATOM 1490 N N . LEU A 1 191 ? 11.507 6.399 -5.596 1.00 96.75 191 LEU A N 1
ATOM 1491 C CA . LEU A 1 191 ? 12.879 6.898 -5.709 1.00 96.75 191 LEU A CA 1
ATOM 1492 C C . LEU A 1 191 ? 13.919 5.774 -5.557 1.00 96.75 191 LEU A C 1
ATOM 1494 O O . LEU A 1 191 ? 14.915 5.749 -6.284 1.00 96.75 191 LEU A O 1
ATOM 1498 N N . MET A 1 192 ? 13.700 4.825 -4.643 1.00 96.19 192 MET A N 1
ATOM 1499 C CA . MET A 1 192 ? 14.561 3.648 -4.501 1.00 96.19 192 MET A CA 1
ATOM 1500 C C . MET A 1 192 ? 14.545 2.789 -5.771 1.00 96.19 192 MET A C 1
ATOM 1502 O O . MET A 1 192 ? 15.612 2.421 -6.252 1.00 96.19 192 MET A O 1
ATOM 1506 N N . ALA A 1 193 ? 13.372 2.546 -6.359 1.00 94.56 193 ALA A N 1
ATOM 1507 C CA . ALA A 1 193 ? 13.217 1.765 -7.583 1.00 94.56 193 ALA A CA 1
ATOM 1508 C C . ALA A 1 193 ? 13.909 2.424 -8.789 1.00 94.56 193 ALA A C 1
ATOM 1510 O O . ALA A 1 193 ? 14.542 1.732 -9.582 1.00 94.56 193 ALA A O 1
ATOM 1511 N N . ILE A 1 194 ? 13.860 3.758 -8.898 1.00 93.94 194 ILE A N 1
ATOM 1512 C CA . ILE A 1 194 ? 14.576 4.513 -9.942 1.00 93.94 194 ILE A CA 1
ATOM 1513 C C . ILE A 1 194 ? 16.096 4.434 -9.748 1.00 93.94 194 ILE A C 1
ATOM 1515 O O . ILE A 1 194 ? 16.844 4.300 -10.713 1.00 93.94 194 ILE A O 1
ATOM 1519 N N . THR A 1 195 ? 16.569 4.560 -8.506 1.00 95.00 195 THR A N 1
ATOM 1520 C CA . THR A 1 195 ? 18.010 4.645 -8.206 1.00 95.00 195 THR A CA 1
ATOM 1521 C C . THR A 1 195 ? 18.692 3.286 -8.054 1.00 95.00 195 THR A C 1
ATOM 1523 O O . THR A 1 195 ? 19.917 3.216 -8.135 1.00 95.00 195 THR A O 1
ATOM 1526 N N . GLY A 1 196 ? 17.937 2.215 -7.792 1.00 93.69 196 GLY A N 1
ATOM 1527 C CA . GLY A 1 196 ? 18.471 0.884 -7.486 1.00 93.69 196 GLY A CA 1
ATOM 1528 C C . GLY A 1 196 ? 19.272 0.822 -6.177 1.00 93.69 196 GLY A C 1
ATOM 1529 O O . GLY A 1 196 ? 20.091 -0.077 -5.991 1.00 93.69 196 GLY A O 1
ATOM 1530 N N . SER A 1 197 ? 19.097 1.795 -5.275 1.00 95.81 197 SER A N 1
ATOM 1531 C CA . SER A 1 197 ? 19.921 1.926 -4.069 1.00 95.81 197 SER A CA 1
ATOM 1532 C C . SER A 1 197 ? 19.565 0.883 -3.004 1.00 95.81 197 SER A C 1
ATOM 1534 O O . SER A 1 197 ? 18.528 0.970 -2.345 1.00 95.81 197 SER A O 1
ATOM 1536 N N . LEU A 1 198 ? 20.474 -0.067 -2.758 1.00 93.94 198 LEU A N 1
ATOM 1537 C CA . LEU A 1 198 ? 20.296 -1.107 -1.733 1.00 93.94 198 LEU A CA 1
ATOM 1538 C C . LEU A 1 198 ? 20.214 -0.531 -0.307 1.00 93.94 198 LEU A C 1
ATOM 1540 O O . LEU A 1 198 ? 19.471 -1.039 0.536 1.00 93.94 198 LEU A O 1
ATOM 1544 N N . THR A 1 199 ? 20.941 0.555 -0.032 1.00 96.06 199 THR A N 1
ATOM 1545 C CA . THR A 1 199 ? 20.856 1.272 1.249 1.00 96.06 199 THR A CA 1
ATOM 1546 C C . THR A 1 199 ? 19.457 1.839 1.462 1.00 96.06 199 THR A C 1
ATOM 1548 O O . THR A 1 199 ? 18.883 1.666 2.535 1.00 96.06 199 THR A O 1
ATOM 1551 N N . MET A 1 200 ? 18.874 2.465 0.432 1.00 95.44 200 MET A N 1
ATOM 1552 C CA . MET A 1 200 ? 17.497 2.958 0.507 1.00 95.44 200 MET A CA 1
ATOM 1553 C C . MET A 1 200 ? 16.504 1.813 0.669 1.00 95.44 200 MET A C 1
ATOM 1555 O O . MET A 1 200 ? 15.618 1.916 1.511 1.00 95.44 200 MET A O 1
ATOM 1559 N N . ALA A 1 201 ? 16.678 0.712 -0.067 1.00 95.25 201 ALA A N 1
ATOM 1560 C CA . ALA A 1 201 ? 15.827 -0.467 0.074 1.00 95.25 201 ALA A CA 1
ATOM 1561 C C . ALA A 1 201 ? 15.821 -0.975 1.524 1.00 95.25 201 ALA A C 1
ATOM 1563 O O . ALA A 1 201 ? 14.762 -1.224 2.093 1.00 95.25 201 ALA A O 1
ATOM 1564 N N . SER A 1 202 ? 16.996 -1.037 2.156 1.00 95.50 202 SER A N 1
ATOM 1565 C CA . SER A 1 202 ? 17.149 -1.505 3.539 1.00 95.50 202 SER A CA 1
ATOM 1566 C C . SER A 1 202 ? 16.459 -0.571 4.540 1.00 95.50 202 SER A C 1
ATOM 1568 O O . SER A 1 202 ? 15.750 -1.030 5.434 1.00 95.50 202 SER A O 1
ATOM 1570 N N . ILE A 1 203 ? 16.615 0.746 4.364 1.00 96.56 203 ILE A N 1
ATOM 1571 C CA . ILE A 1 203 ? 15.934 1.759 5.183 1.00 96.56 203 ILE A CA 1
ATOM 1572 C C . ILE A 1 203 ? 14.417 1.652 5.020 1.00 96.56 203 ILE A C 1
ATOM 1574 O O . ILE A 1 203 ? 13.698 1.648 6.013 1.00 96.56 203 ILE A O 1
ATOM 1578 N N . ILE A 1 204 ? 13.919 1.531 3.789 1.00 96.62 204 ILE A N 1
ATOM 1579 C CA . ILE A 1 204 ? 12.482 1.472 3.507 1.00 96.62 204 ILE A CA 1
ATOM 1580 C C . ILE A 1 204 ? 11.856 0.198 4.076 1.00 96.62 204 ILE A C 1
ATOM 1582 O O . ILE A 1 204 ? 10.757 0.266 4.621 1.00 96.62 204 ILE A O 1
ATOM 1586 N N . VAL A 1 205 ? 12.550 -0.942 4.025 1.00 97.12 205 VAL A N 1
ATOM 1587 C CA . VAL A 1 205 ? 12.090 -2.176 4.684 1.00 97.12 205 VAL A CA 1
ATOM 1588 C C . VAL A 1 205 ? 11.950 -1.959 6.192 1.00 97.12 205 VAL A C 1
ATOM 1590 O O . VAL A 1 205 ? 10.905 -2.279 6.756 1.00 97.12 205 VAL A O 1
ATOM 1593 N N . ILE A 1 206 ? 12.951 -1.356 6.842 1.00 97.31 206 ILE A N 1
ATOM 1594 C CA . ILE A 1 206 ? 12.891 -1.045 8.280 1.00 97.31 206 ILE A CA 1
ATOM 1595 C C . ILE A 1 206 ? 11.729 -0.091 8.577 1.00 97.31 206 ILE A C 1
ATOM 1597 O O . ILE A 1 206 ? 10.934 -0.360 9.475 1.00 97.31 206 ILE A O 1
ATOM 1601 N N . LEU A 1 207 ? 11.594 0.993 7.807 1.00 96.88 207 LEU A N 1
ATOM 1602 C CA . LEU A 1 207 ? 10.502 1.954 7.966 1.00 96.88 207 LEU A CA 1
ATOM 1603 C C . LEU A 1 207 ? 9.134 1.301 7.764 1.00 96.88 207 LEU A C 1
ATOM 1605 O O . LEU A 1 207 ? 8.216 1.615 8.509 1.00 96.88 207 LEU A O 1
ATOM 1609 N N . SER A 1 208 ? 9.004 0.365 6.824 1.00 96.88 208 SER A N 1
ATOM 1610 C CA . SER A 1 208 ? 7.754 -0.359 6.564 1.00 96.88 208 SER A CA 1
ATOM 1611 C C . SER A 1 208 ? 7.378 -1.275 7.728 1.00 96.88 208 SER A C 1
ATOM 1613 O O . SER A 1 208 ? 6.224 -1.294 8.150 1.00 96.88 208 SER A O 1
ATOM 1615 N N . ILE A 1 209 ? 8.354 -1.985 8.304 1.00 96.81 209 ILE A N 1
ATOM 1616 C CA . ILE A 1 209 ? 8.138 -2.820 9.496 1.00 96.81 209 ILE A CA 1
ATOM 1617 C C . ILE A 1 209 ? 7.717 -1.950 10.685 1.00 96.81 209 ILE A C 1
ATOM 1619 O O . ILE A 1 209 ? 6.743 -2.268 11.371 1.00 96.81 209 ILE A O 1
ATOM 1623 N N . VAL A 1 210 ? 8.424 -0.840 10.918 1.00 96.75 210 VAL A N 1
ATOM 1624 C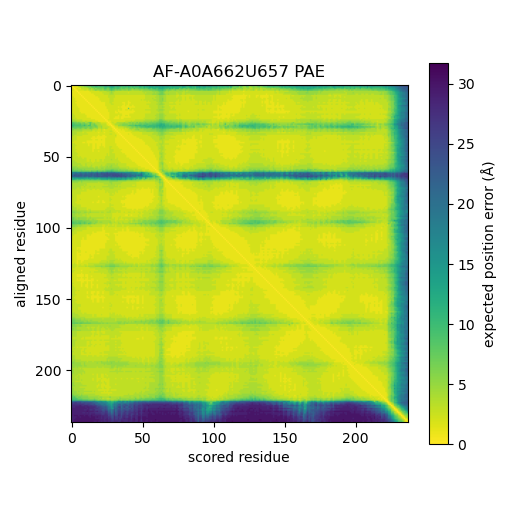 CA . VAL A 1 210 ? 8.101 0.111 11.992 1.00 96.75 210 VAL A CA 1
ATOM 1625 C C . VAL A 1 210 ? 6.712 0.706 11.782 1.00 96.75 210 VAL A C 1
ATOM 1627 O O . VAL A 1 210 ? 5.931 0.748 12.725 1.00 96.75 210 VAL A O 1
ATOM 1630 N N . ALA A 1 211 ? 6.383 1.110 10.557 1.00 95.69 211 ALA A N 1
ATOM 1631 C CA . ALA A 1 211 ? 5.095 1.675 10.184 1.00 95.69 211 ALA A CA 1
ATOM 1632 C C . ALA A 1 211 ? 3.930 0.719 10.452 1.00 95.69 211 ALA A C 1
ATOM 1634 O O . ALA A 1 211 ? 2.978 1.108 11.121 1.00 95.69 211 ALA A O 1
ATOM 1635 N N . ILE A 1 212 ? 4.017 -0.530 9.982 1.00 95.50 212 ILE A N 1
ATOM 1636 C CA . ILE A 1 212 ? 2.970 -1.540 10.198 1.00 95.50 212 ILE A CA 1
ATOM 1637 C C . ILE A 1 212 ? 2.827 -1.848 11.690 1.00 95.50 212 ILE A C 1
ATOM 1639 O O . ILE A 1 212 ? 1.714 -1.879 12.208 1.00 95.50 212 ILE A O 1
ATOM 1643 N N . THR A 1 213 ? 3.947 -2.023 12.397 1.00 95.00 213 THR A N 1
ATOM 1644 C CA . THR A 1 213 ? 3.932 -2.303 13.841 1.00 95.00 213 THR A CA 1
ATOM 1645 C C . THR A 1 213 ? 3.311 -1.142 14.615 1.00 95.00 213 THR A C 1
ATOM 1647 O O . THR A 1 213 ? 2.485 -1.354 15.497 1.00 95.00 213 THR A O 1
ATOM 1650 N N . PHE A 1 214 ? 3.676 0.095 14.272 1.00 94.81 214 PHE A N 1
ATOM 1651 C CA . PHE A 1 214 ? 3.116 1.296 14.879 1.00 94.81 214 PHE A CA 1
ATOM 1652 C C . PHE A 1 214 ? 1.616 1.428 14.595 1.00 94.81 214 PHE A C 1
ATOM 1654 O O . PHE A 1 214 ? 0.850 1.634 15.531 1.00 94.81 214 PHE A O 1
ATOM 1661 N N . ALA A 1 215 ? 1.195 1.260 13.338 1.00 95.69 215 ALA A N 1
ATOM 1662 C CA . ALA A 1 215 ? -0.206 1.294 12.924 1.00 95.69 215 ALA A CA 1
ATOM 1663 C C . ALA A 1 215 ? -1.055 0.290 13.715 1.00 95.69 215 ALA A C 1
ATOM 1665 O O . ALA A 1 215 ? -2.089 0.653 14.278 1.00 95.69 215 ALA A O 1
ATOM 1666 N N . TRP A 1 216 ? -0.563 -0.947 13.819 1.00 92.62 216 TRP A N 1
ATOM 1667 C CA . TRP A 1 216 ? -1.208 -2.016 14.572 1.00 92.62 216 TRP A CA 1
ATOM 1668 C C . TRP A 1 216 ? -1.306 -1.694 16.070 1.00 92.62 216 TRP A C 1
ATOM 1670 O O . TRP A 1 216 ? -2.394 -1.736 16.637 1.00 92.62 216 TRP A O 1
ATOM 1680 N N . LEU A 1 217 ? -0.204 -1.279 16.710 1.00 93.44 217 LEU A N 1
ATOM 1681 C CA . LEU A 1 217 ? -0.202 -0.906 18.133 1.00 93.44 217 LEU A CA 1
ATOM 1682 C C . LEU A 1 217 ? -1.141 0.268 18.438 1.00 93.44 217 LEU A C 1
ATOM 1684 O O . LEU A 1 217 ? -1.816 0.266 19.466 1.00 93.44 217 LEU A O 1
ATOM 1688 N N . MET A 1 218 ? -1.173 1.273 17.562 1.00 92.94 218 MET A N 1
ATOM 1689 C CA . MET A 1 218 ? -2.001 2.464 17.727 1.00 92.94 218 MET A CA 1
ATOM 1690 C C . MET A 1 218 ? -3.485 2.119 17.644 1.00 92.94 218 MET A C 1
ATOM 1692 O O . MET A 1 218 ? -4.222 2.393 18.589 1.00 92.94 218 MET A O 1
ATOM 1696 N N . LEU A 1 219 ? -3.920 1.464 16.565 1.00 91.00 219 LEU A N 1
ATOM 1697 C CA . LEU A 1 219 ? -5.329 1.102 16.392 1.00 91.00 219 LEU A CA 1
ATOM 1698 C C . LEU A 1 219 ? -5.802 0.140 17.479 1.00 91.00 219 LEU A C 1
ATOM 1700 O O . LEU A 1 219 ? -6.870 0.341 18.047 1.00 91.00 219 LEU A O 1
ATOM 1704 N N . ARG A 1 220 ? -4.957 -0.809 17.882 1.00 87.31 220 ARG A N 1
ATOM 1705 C CA . ARG A 1 220 ? -5.271 -1.716 18.986 1.00 87.31 220 ARG A CA 1
ATOM 1706 C C . ARG A 1 220 ? -5.372 -1.024 20.348 1.00 87.31 220 ARG A C 1
ATOM 1708 O O . ARG A 1 220 ? -6.076 -1.489 21.240 1.00 87.31 220 ARG A O 1
ATOM 1715 N N . SER A 1 221 ? -4.664 0.088 20.545 1.00 87.62 221 SER A N 1
ATOM 1716 C CA . SER A 1 221 ? -4.764 0.867 21.786 1.00 87.62 221 SER A CA 1
ATOM 1717 C C . SER A 1 221 ? -6.097 1.613 21.919 1.00 87.62 221 SER A C 1
ATOM 1719 O O . SER A 1 221 ? -6.460 2.045 23.020 1.00 87.62 221 SER A O 1
ATOM 1721 N N . MET A 1 222 ? -6.838 1.768 20.817 1.00 87.19 222 MET A N 1
ATOM 1722 C CA . MET A 1 222 ? -8.158 2.381 20.819 1.00 87.19 222 MET A CA 1
ATOM 1723 C C . MET A 1 222 ? -9.175 1.386 21.381 1.00 87.19 222 MET A C 1
ATOM 1725 O O . MET A 1 222 ? -9.213 0.219 21.003 1.00 87.19 222 MET A O 1
ATOM 1729 N N . LYS A 1 223 ? -10.016 1.838 22.319 1.00 69.62 223 LYS A N 1
ATOM 1730 C CA . LYS A 1 223 ? -11.064 0.975 22.877 1.00 69.62 223 LYS A CA 1
ATOM 1731 C C . LYS A 1 223 ? -12.034 0.556 21.762 1.00 69.62 223 LYS A C 1
ATOM 1733 O O . LYS A 1 223 ? -12.382 1.414 20.946 1.00 69.62 223 LYS A O 1
ATOM 1738 N N . PRO A 1 224 ? -12.553 -0.686 21.779 1.00 60.78 224 PRO A N 1
ATOM 1739 C CA . PRO A 1 224 ? -13.666 -1.107 20.934 1.00 60.78 224 PRO A CA 1
ATOM 1740 C C . PRO A 1 224 ? -14.944 -0.404 21.410 1.00 60.78 224 PRO A C 1
ATOM 1742 O O . PRO A 1 224 ? -15.781 -0.934 22.134 1.00 60.78 224 PRO A O 1
ATOM 1745 N N . THR A 1 225 ? -15.050 0.875 21.080 1.00 53.50 225 THR A N 1
ATOM 1746 C CA . THR A 1 225 ? -16.268 1.679 21.187 1.00 53.50 225 THR A CA 1
ATOM 1747 C C . THR A 1 225 ? -16.798 2.022 19.800 1.00 53.50 225 THR A C 1
ATOM 1749 O O . THR A 1 225 ? -17.625 2.924 19.693 1.00 53.50 225 THR A O 1
ATOM 1752 N N . TYR A 1 226 ? -16.337 1.307 18.762 1.00 50.75 226 TYR A N 1
ATOM 1753 C CA . TYR A 1 226 ? -16.621 1.543 17.347 1.00 50.75 226 TYR A CA 1
ATOM 1754 C C . TYR A 1 226 ? -18.083 1.204 17.019 1.00 50.75 226 TYR A C 1
ATOM 1756 O O . TYR A 1 226 ? -18.428 0.237 16.357 1.00 50.75 226 TYR A O 1
ATOM 1764 N N . LYS A 1 227 ? -18.999 2.024 17.529 1.00 43.47 227 LYS A N 1
ATOM 1765 C CA . LYS A 1 227 ? -20.228 2.321 16.817 1.00 43.47 227 LYS A CA 1
ATOM 1766 C C . LYS A 1 227 ? -19.886 3.535 15.990 1.00 43.47 227 LYS A C 1
ATOM 1768 O O . LYS A 1 227 ? -19.962 4.651 16.504 1.00 43.47 227 LYS A O 1
ATOM 1773 N N . LEU A 1 228 ? -19.542 3.332 14.722 1.00 46.09 228 LEU A N 1
ATOM 1774 C CA . LEU A 1 228 ? -19.747 4.405 13.762 1.00 46.09 228 LEU A CA 1
ATOM 1775 C C . LEU A 1 228 ? -21.142 4.963 14.028 1.00 46.09 228 LEU A C 1
ATOM 1777 O O . LEU A 1 228 ? -22.096 4.177 14.122 1.00 46.09 228 LEU A O 1
ATOM 1781 N N . PRO A 1 229 ? -21.300 6.280 14.224 1.00 42.12 229 PRO A N 1
ATOM 1782 C CA . PRO A 1 229 ? -22.627 6.834 14.207 1.00 42.12 229 PRO A CA 1
ATOM 1783 C C . PRO A 1 229 ? -23.183 6.462 12.836 1.00 42.12 229 PRO A C 1
ATOM 1785 O O . PRO A 1 229 ? -22.751 7.002 11.815 1.00 42.12 229 PRO A O 1
ATOM 1788 N N . LEU A 1 230 ? -24.134 5.514 12.815 1.00 41.34 230 LEU A N 1
ATOM 1789 C CA . LEU A 1 230 ? -25.110 5.418 11.739 1.00 41.34 230 LEU A CA 1
ATOM 1790 C C . LEU A 1 230 ? -25.453 6.864 11.408 1.00 41.34 230 LEU A C 1
ATOM 1792 O O . LEU A 1 230 ? -25.718 7.608 12.366 1.00 41.34 230 LEU A O 1
ATOM 1796 N N . PRO A 1 231 ? -25.387 7.294 10.133 1.00 37.66 231 PRO A N 1
ATOM 1797 C CA . PRO A 1 231 ? -25.725 8.660 9.789 1.00 37.66 231 PRO A CA 1
ATOM 1798 C C . PRO A 1 231 ? -27.061 8.909 10.456 1.00 37.66 231 PRO A C 1
ATOM 1800 O O . PRO A 1 231 ? -28.030 8.197 10.178 1.00 37.66 231 PRO A O 1
ATOM 1803 N N . HIS A 1 232 ? -27.051 9.793 11.459 1.00 37.06 232 HIS A N 1
ATOM 1804 C CA . HIS A 1 232 ? -28.229 10.051 12.252 1.00 37.06 232 HIS A CA 1
ATOM 1805 C C . HIS A 1 232 ? -29.353 10.243 11.244 1.00 37.06 232 HIS A C 1
ATOM 1807 O O . HIS A 1 232 ? -29.229 11.072 10.338 1.00 37.06 232 HIS A O 1
ATOM 1813 N N . HIS A 1 233 ? -30.435 9.484 11.408 1.00 38.78 233 HIS A N 1
ATOM 1814 C CA . HIS A 1 233 ? -31.755 9.938 11.016 1.00 38.78 233 HIS A CA 1
ATOM 1815 C C . HIS A 1 233 ? -31.972 11.303 11.687 1.00 38.78 233 HIS A C 1
ATOM 1817 O O . HIS A 1 233 ? -32.625 11.425 12.720 1.00 38.78 233 HIS A O 1
ATOM 1823 N N . LYS A 1 234 ? -31.379 12.357 11.128 1.00 39.06 234 LYS A N 1
ATOM 1824 C CA . LYS A 1 234 ? -31.887 13.703 11.248 1.00 39.06 234 LYS A CA 1
ATOM 1825 C C . LYS A 1 234 ? -33.006 13.750 10.232 1.00 39.06 234 LYS A C 1
ATOM 1827 O O . LYS A 1 234 ? -32.799 14.024 9.057 1.00 39.06 234 LYS A O 1
ATOM 1832 N N . ASN A 1 235 ? -34.190 13.423 10.737 1.00 43.06 235 ASN A N 1
ATOM 1833 C CA . ASN A 1 235 ? -35.417 14.053 10.291 1.00 43.06 235 ASN A CA 1
ATOM 1834 C C . ASN A 1 235 ? -35.130 15.533 10.030 1.00 43.06 235 ASN A C 1
ATOM 1836 O O . ASN A 1 235 ? -34.965 16.296 10.980 1.00 43.06 235 ASN A O 1
ATOM 1840 N N . LEU A 1 236 ? -35.068 15.916 8.765 1.00 38.66 236 LEU A N 1
ATOM 1841 C CA . LEU A 1 236 ? -35.348 17.264 8.311 1.00 38.66 236 LEU A CA 1
ATOM 1842 C C . LEU A 1 236 ? -36.109 17.101 6.995 1.00 38.66 236 LEU A C 1
ATOM 1844 O O . LEU A 1 236 ? -35.559 16.584 6.030 1.00 38.66 236 LEU A O 1
ATOM 1848 N N . TYR A 1 237 ? -37.399 17.422 7.104 1.00 42.19 237 TYR A N 1
ATOM 1849 C CA . TYR A 1 237 ? -38.371 17.838 6.092 1.00 42.19 237 TYR A CA 1
ATOM 1850 C C . TYR A 1 237 ? -37.934 17.820 4.625 1.00 42.19 237 TYR A C 1
ATOM 1852 O O . TYR A 1 237 ? -36.951 18.518 4.290 1.00 42.19 237 TYR A O 1
#

Solvent-accessible surface area (backbone atoms only — not comparable to full-atom values): 12142 Å² total; per-residue (Å²): 107,71,68,57,54,51,51,54,46,51,52,50,49,54,50,50,53,52,51,51,49,50,52,46,69,64,46,79,89,71,62,68,57,69,67,61,47,51,48,26,21,52,40,5,47,54,16,46,54,51,16,54,50,51,53,50,48,50,58,68,70,60,57,93,62,52,76,63,49,40,54,40,50,50,45,24,42,35,41,38,38,24,30,52,51,52,37,63,28,71,68,52,54,73,70,39,62,38,60,50,45,53,46,50,36,25,30,27,10,21,42,21,24,41,48,52,50,50,44,50,51,52,62,70,41,57,85,78,42,55,72,68,56,47,50,50,53,51,50,50,38,60,74,45,51,31,56,40,44,22,18,19,39,25,38,12,46,43,48,23,51,48,29,44,74,75,65,68,41,53,74,67,64,19,48,54,52,10,24,66,61,12,19,56,58,41,19,50,48,44,51,26,67,76,67,67,39,63,69,50,48,53,52,49,52,52,51,29,54,51,33,42,52,50,30,50,53,53,33,63,69,49,74,78,69,48,66,72,76,66,81,71,85,68,86,72,134

pLDDT: mean 91.8, std 13.34, range [37.06, 98.94]